Protein AF-A0A1V6GGC4-F1 (afdb_monomer)

Structure (mmCIF, N/CA/C/O backbone):
data_AF-A0A1V6GGC4-F1
#
_entry.id   AF-A0A1V6GGC4-F1
#
loop_
_atom_site.group_PDB
_atom_site.id
_atom_site.type_symbol
_atom_site.label_atom_id
_atom_site.label_alt_id
_atom_site.label_comp_id
_atom_site.label_asym_id
_atom_site.label_entity_id
_atom_site.label_seq_id
_atom_site.pdbx_PDB_ins_code
_atom_site.Cartn_x
_atom_site.Cartn_y
_atom_site.Cartn_z
_atom_site.occupancy
_atom_site.B_iso_or_equiv
_atom_site.auth_seq_id
_atom_site.auth_comp_id
_atom_site.auth_asym_id
_atom_site.auth_atom_id
_atom_site.pdbx_PDB_model_num
ATOM 1 N N . MET A 1 1 ? 46.664 -8.685 -43.872 1.00 40.78 1 MET A N 1
ATOM 2 C CA . MET A 1 1 ? 47.625 -7.650 -43.421 1.00 40.78 1 MET A CA 1
ATOM 3 C C . MET A 1 1 ? 46.817 -6.389 -43.131 1.00 40.78 1 MET A C 1
ATOM 5 O O . MET A 1 1 ? 46.269 -5.834 -44.061 1.00 40.78 1 MET A O 1
ATOM 9 N N . ARG A 1 2 ? 46.373 -6.193 -41.883 1.00 41.31 2 ARG A N 1
ATOM 10 C CA . ARG A 1 2 ? 47.002 -5.399 -40.802 1.00 41.31 2 ARG A CA 1
ATOM 11 C C . ARG A 1 2 ? 46.841 -3.877 -40.989 1.00 41.31 2 ARG A C 1
ATOM 13 O O . ARG A 1 2 ? 47.362 -3.344 -41.959 1.00 41.31 2 ARG A O 1
ATOM 20 N N . ARG A 1 3 ? 46.315 -3.251 -39.916 1.00 47.28 3 ARG A N 1
ATOM 21 C CA . ARG A 1 3 ? 46.220 -1.814 -39.544 1.00 47.28 3 ARG A CA 1
ATOM 22 C C . ARG A 1 3 ? 44.844 -1.206 -39.888 1.00 47.28 3 ARG A C 1
ATOM 24 O O . ARG A 1 3 ? 44.402 -1.354 -41.009 1.00 47.28 3 ARG A O 1
ATOM 31 N N . LEU A 1 4 ? 44.101 -0.555 -38.990 1.00 50.72 4 LEU A N 1
ATOM 32 C CA . LEU A 1 4 ? 44.495 0.151 -37.772 1.00 50.72 4 LEU A CA 1
ATOM 33 C C . LEU A 1 4 ? 43.272 0.300 -36.836 1.00 50.72 4 LEU A C 1
ATOM 35 O O . LEU A 1 4 ? 42.304 0.974 -37.169 1.00 50.72 4 LEU A O 1
ATOM 39 N N . SER A 1 5 ? 43.319 -0.339 -35.669 1.00 52.22 5 SER A N 1
ATOM 40 C CA . SER A 1 5 ? 42.521 0.029 -34.495 1.00 52.22 5 SER A CA 1
ATOM 41 C C . SER A 1 5 ? 43.215 1.209 -33.818 1.00 52.22 5 SER A C 1
ATOM 43 O O . SER A 1 5 ? 44.421 1.098 -33.621 1.00 52.22 5 SER A O 1
ATOM 45 N N . LEU A 1 6 ? 42.497 2.288 -33.480 1.00 49.50 6 LEU A N 1
ATOM 46 C CA . LEU A 1 6 ? 42.770 3.236 -32.377 1.00 49.50 6 LEU A CA 1
ATOM 47 C C . LEU A 1 6 ? 41.959 4.523 -32.593 1.00 49.50 6 LEU A C 1
ATOM 49 O O . LEU A 1 6 ? 42.389 5.407 -33.321 1.00 49.50 6 LEU A O 1
ATOM 53 N N . LEU A 1 7 ? 40.799 4.621 -31.945 1.00 46.31 7 LEU A N 1
ATOM 54 C CA . LEU A 1 7 ? 40.230 5.882 -31.449 1.00 46.31 7 LEU A CA 1
ATOM 55 C C . LEU A 1 7 ? 39.169 5.526 -30.399 1.00 46.31 7 LEU A C 1
ATOM 57 O O . LEU A 1 7 ? 37.963 5.602 -30.600 1.00 46.31 7 LEU A O 1
ATOM 61 N N . VAL A 1 8 ? 39.684 5.026 -29.279 1.00 48.84 8 VAL A N 1
ATOM 62 C CA . VAL A 1 8 ? 39.006 4.962 -27.985 1.00 48.84 8 VAL A CA 1
ATOM 63 C C . VAL A 1 8 ? 39.561 6.123 -27.159 1.00 48.84 8 VAL A C 1
ATOM 65 O O . VAL A 1 8 ? 40.739 6.446 -27.289 1.00 48.84 8 VAL A O 1
ATOM 68 N N . ALA A 1 9 ? 38.719 6.660 -26.276 1.00 50.53 9 ALA A N 1
ATOM 69 C CA . ALA A 1 9 ? 39.053 7.526 -25.143 1.00 50.53 9 ALA A CA 1
ATOM 70 C C . ALA A 1 9 ? 39.029 9.044 -25.379 1.00 50.53 9 ALA A C 1
ATOM 72 O O . ALA A 1 9 ? 40.054 9.705 -25.271 1.00 50.53 9 ALA A O 1
ATOM 73 N N . TRP A 1 10 ? 37.825 9.611 -25.537 1.00 46.50 10 TRP A N 1
ATOM 74 C CA . TRP A 1 10 ? 37.504 10.869 -24.842 1.00 46.50 10 TRP A CA 1
ATOM 75 C C . TRP A 1 10 ? 35.994 11.110 -24.699 1.00 46.50 10 TRP A C 1
ATOM 77 O O . TRP A 1 10 ? 35.413 11.976 -25.335 1.00 46.50 10 TRP A O 1
ATOM 87 N N . PHE A 1 11 ? 35.340 10.322 -23.845 1.00 46.66 11 PHE A N 1
ATOM 88 C CA . PHE A 1 11 ? 34.030 10.673 -23.283 1.00 46.66 11 PHE A CA 1
ATOM 89 C C . PHE A 1 11 ? 33.964 10.174 -21.832 1.00 46.66 11 PHE A C 1
ATOM 91 O O . PHE A 1 11 ? 33.162 9.328 -21.459 1.00 46.66 11 PHE A O 1
ATOM 98 N N . CYS A 1 12 ? 34.887 10.679 -21.010 1.00 46.91 12 CYS A N 1
ATOM 99 C CA . CYS A 1 12 ? 34.842 10.557 -19.555 1.00 46.91 12 CYS A CA 1
ATOM 100 C C . CYS A 1 12 ? 34.527 11.935 -18.967 1.00 46.91 12 CYS A C 1
ATOM 102 O O . CYS A 1 12 ? 35.400 12.589 -18.406 1.00 46.91 12 CYS A O 1
ATOM 104 N N . LEU A 1 13 ? 33.281 12.387 -19.114 1.00 49.56 13 LEU A N 1
ATOM 105 C CA . LEU A 1 13 ? 32.712 13.399 -18.226 1.00 49.56 13 LEU A CA 1
ATOM 106 C C . LEU A 1 13 ? 31.617 12.716 -17.421 1.00 49.56 13 LEU A C 1
ATOM 108 O O . LEU A 1 13 ? 30.499 12.485 -17.869 1.00 49.56 13 LEU A O 1
ATOM 112 N N . VAL A 1 14 ? 32.057 12.301 -16.243 1.00 52.12 14 VAL A N 1
ATOM 113 C CA . VAL A 1 14 ? 31.315 11.628 -15.195 1.00 52.12 14 VAL A CA 1
ATOM 114 C C . VAL A 1 14 ? 30.255 12.598 -14.675 1.00 52.12 14 VAL A C 1
ATOM 116 O O . VAL A 1 14 ? 30.549 13.465 -13.856 1.00 52.12 14 VAL A O 1
ATOM 119 N N . SER A 1 15 ? 29.015 12.469 -15.137 1.00 51.25 15 SER A N 1
ATOM 120 C CA . SER A 1 15 ? 27.861 13.002 -14.417 1.00 51.25 15 SER A CA 1
ATOM 121 C C . SER A 1 15 ? 27.618 12.106 -13.204 1.00 51.25 15 SER A C 1
ATOM 123 O O . SER A 1 15 ? 26.850 11.149 -13.248 1.00 51.25 15 SER A O 1
ATOM 125 N N . MET A 1 16 ? 28.334 12.383 -12.113 1.00 50.41 16 MET A N 1
ATOM 126 C CA . MET A 1 16 ? 27.999 11.810 -10.814 1.00 50.41 16 MET A CA 1
ATOM 127 C C . MET A 1 16 ? 26.596 12.305 -10.433 1.00 50.41 16 MET A C 1
ATOM 129 O O . MET A 1 16 ? 26.416 13.520 -10.312 1.00 50.41 16 MET A O 1
ATOM 133 N N . PRO A 1 17 ? 25.595 11.429 -10.225 1.00 50.44 17 PRO A N 1
ATOM 134 C CA . PRO A 1 17 ? 24.427 11.842 -9.473 1.00 50.44 17 PRO A CA 1
ATOM 135 C C . PRO A 1 17 ? 24.929 12.142 -8.064 1.00 50.44 17 PRO A C 1
ATOM 137 O O . PRO A 1 17 ? 25.448 11.259 -7.386 1.00 50.44 17 PRO A O 1
ATOM 140 N N . VAL A 1 18 ? 24.844 13.402 -7.646 1.00 53.78 18 VAL A N 1
ATOM 141 C CA . VAL A 1 18 ? 24.984 13.766 -6.239 1.00 53.78 18 VAL A CA 1
ATOM 142 C C . VAL A 1 18 ? 23.859 13.039 -5.519 1.00 53.78 18 VAL A C 1
ATOM 144 O O . VAL A 1 18 ? 22.679 13.286 -5.766 1.00 53.78 18 VAL A O 1
ATOM 147 N N . TRP A 1 19 ? 24.246 12.066 -4.701 1.00 45.09 19 TRP A N 1
ATOM 148 C CA . TRP A 1 19 ? 23.356 11.348 -3.812 1.00 45.09 19 TRP A CA 1
ATOM 149 C C . TRP A 1 19 ? 22.731 12.393 -2.899 1.00 45.09 19 TRP A C 1
ATOM 151 O O . TRP A 1 19 ? 23.421 13.026 -2.103 1.00 45.09 19 TRP A O 1
ATOM 161 N N . ALA A 1 20 ? 21.438 12.627 -3.080 1.00 48.03 20 ALA A N 1
ATOM 162 C CA . ALA A 1 20 ? 20.672 13.449 -2.175 1.00 48.03 20 ALA A CA 1
ATOM 163 C C . ALA A 1 20 ? 20.614 12.722 -0.828 1.00 48.03 20 ALA A C 1
ATOM 165 O O . ALA A 1 20 ? 19.963 11.686 -0.671 1.00 48.03 20 ALA A O 1
ATOM 166 N N . ASP A 1 21 ? 21.370 13.265 0.116 1.00 46.19 21 ASP A N 1
ATOM 167 C CA . ASP A 1 21 ? 21.325 12.943 1.529 1.00 46.19 21 ASP A CA 1
ATOM 168 C C . ASP A 1 21 ? 19.968 13.413 2.075 1.00 46.19 21 ASP A C 1
ATOM 170 O O . ASP A 1 21 ? 19.787 14.557 2.484 1.00 46.19 21 ASP A O 1
ATOM 174 N N . TYR A 1 22 ? 18.951 12.555 1.977 1.00 52.16 22 TYR A N 1
ATOM 175 C CA . TYR A 1 22 ? 17.634 12.794 2.570 1.00 52.16 22 TYR A CA 1
ATOM 176 C C . TYR A 1 22 ? 17.628 12.312 4.022 1.00 52.16 22 TYR A C 1
ATOM 178 O O . TYR A 1 22 ? 16.908 11.387 4.403 1.00 52.16 22 TYR A O 1
ATOM 186 N N . GLY A 1 23 ? 18.452 12.960 4.837 1.00 55.03 23 GLY A N 1
ATOM 187 C CA . GLY A 1 23 ? 18.428 12.892 6.288 1.00 55.03 23 GLY A CA 1
ATOM 188 C C . GLY A 1 23 ? 18.415 14.310 6.848 1.00 55.03 23 GLY A C 1
ATOM 189 O O . GLY A 1 23 ? 19.123 15.163 6.336 1.00 55.03 23 GLY A O 1
ATOM 190 N N . LEU A 1 24 ? 17.641 14.530 7.919 1.00 42.22 24 LEU A N 1
ATOM 191 C CA . LEU A 1 24 ? 17.486 15.783 8.693 1.00 42.22 24 LEU A CA 1
ATOM 192 C C . LEU A 1 24 ? 16.255 16.644 8.346 1.00 42.22 24 LEU A C 1
ATOM 194 O O . LEU A 1 24 ? 16.306 17.750 7.829 1.00 42.22 24 LEU A O 1
ATOM 198 N N . S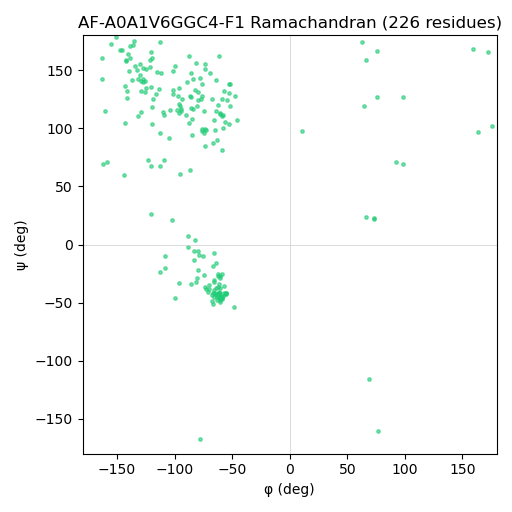ER A 1 25 ? 15.097 16.095 8.714 1.00 45.75 25 SER A N 1
ATOM 199 C CA . SER A 1 25 ? 14.207 16.667 9.737 1.00 45.75 25 SER A CA 1
ATOM 200 C C . SER A 1 25 ? 14.524 18.097 10.222 1.00 45.75 25 SER A C 1
ATOM 202 O O . SER A 1 25 ? 15.263 18.263 11.189 1.00 45.75 25 SER A O 1
ATOM 204 N N . ASN A 1 26 ? 13.835 19.100 9.674 1.00 43.19 26 ASN A N 1
ATOM 205 C CA . ASN A 1 26 ? 13.557 20.339 10.404 1.00 43.19 26 ASN A CA 1
ATOM 206 C C . ASN A 1 26 ? 12.263 20.140 11.204 1.00 43.19 26 ASN A C 1
ATOM 208 O O . ASN A 1 26 ? 11.169 20.095 10.638 1.00 43.19 26 ASN A O 1
ATOM 212 N N . VAL A 1 27 ? 12.399 19.957 12.517 1.00 46.53 27 VAL A N 1
ATOM 213 C CA . VAL A 1 27 ? 11.311 20.165 13.478 1.00 46.53 27 VAL A CA 1
ATOM 214 C C . VAL A 1 27 ? 11.423 21.621 13.904 1.00 46.53 27 VAL A C 1
ATOM 216 O O . VAL A 1 27 ? 12.403 22.002 14.535 1.00 46.53 27 VAL A O 1
ATOM 219 N N . VAL A 1 28 ? 10.450 22.438 13.516 1.00 50.19 28 VAL A N 1
ATOM 220 C CA . VAL A 1 28 ? 10.202 23.717 14.179 1.00 50.19 28 VAL A CA 1
ATOM 221 C C . VAL A 1 28 ? 9.309 23.389 15.370 1.00 50.19 28 VAL A C 1
ATOM 223 O O . VAL A 1 28 ? 8.162 22.982 15.190 1.00 50.19 28 VAL A O 1
ATOM 226 N N . GLU A 1 29 ? 9.867 23.468 16.575 1.00 50.12 29 GLU A N 1
ATOM 227 C CA . GLU A 1 29 ? 9.100 23.426 17.819 1.00 50.12 29 GLU A CA 1
ATOM 228 C C . GLU A 1 29 ? 8.425 24.787 18.000 1.00 50.12 29 GLU A C 1
ATOM 230 O O . GLU A 1 29 ? 9.041 25.749 18.452 1.00 50.12 29 GLU A O 1
ATOM 235 N N . GLU A 1 30 ? 7.156 24.888 17.612 1.00 54.59 30 GLU A N 1
ATOM 236 C CA . GLU A 1 30 ? 6.324 26.016 18.018 1.00 54.59 30 GLU A CA 1
ATOM 237 C C . GLU A 1 30 ? 5.735 25.696 19.397 1.00 54.59 30 GLU A C 1
ATOM 239 O O . GLU A 1 30 ? 4.746 24.976 19.553 1.00 54.59 30 GLU A O 1
ATOM 244 N N . GLN A 1 31 ? 6.427 26.177 20.426 1.00 45.31 31 GLN A N 1
AT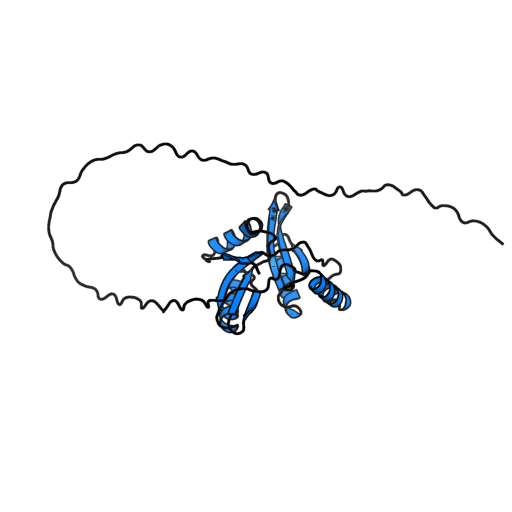OM 245 C CA . GLN A 1 31 ? 6.016 26.090 21.817 1.00 45.31 31 GLN A CA 1
ATOM 246 C C . GLN A 1 31 ? 4.867 27.083 22.053 1.00 45.31 31 GLN A C 1
ATOM 248 O O . GLN A 1 31 ? 5.088 28.282 22.210 1.00 45.31 31 GLN A O 1
ATOM 253 N N . ILE A 1 32 ? 3.624 26.594 22.059 1.00 48.47 32 ILE A N 1
ATOM 254 C CA . ILE A 1 32 ? 2.458 27.408 22.426 1.00 48.47 32 ILE A CA 1
ATOM 255 C C . ILE A 1 32 ? 2.437 27.553 23.950 1.00 48.47 32 ILE A C 1
ATOM 257 O O . ILE A 1 32 ? 1.991 26.662 24.675 1.00 48.47 32 ILE A O 1
ATOM 261 N N . ASP A 1 33 ? 2.923 28.694 24.428 1.00 43.69 33 ASP A N 1
ATOM 262 C CA . ASP A 1 33 ? 2.778 29.137 25.811 1.00 43.69 33 ASP A CA 1
ATOM 263 C C . ASP A 1 33 ? 1.323 29.572 26.048 1.00 43.69 33 ASP A C 1
ATOM 265 O O . ASP A 1 33 ? 0.890 30.658 25.660 1.00 43.69 33 ASP A O 1
ATOM 269 N N . ARG A 1 34 ? 0.517 28.675 26.627 1.00 52.25 34 ARG A N 1
ATOM 270 C CA . ARG A 1 34 ? -0.889 28.936 26.965 1.00 52.25 34 ARG A CA 1
ATOM 271 C C . ARG A 1 34 ? -1.008 29.382 28.418 1.00 52.25 34 ARG A C 1
ATOM 273 O O . ARG A 1 34 ? -1.677 28.747 29.229 1.00 52.25 34 ARG A O 1
ATOM 280 N N . SER A 1 35 ? -0.361 30.496 28.723 1.00 49.44 35 SER A N 1
ATOM 281 C CA . SER A 1 35 ? -0.442 31.173 30.012 1.00 49.44 35 SER A CA 1
ATOM 282 C C . SER A 1 35 ? -1.304 32.426 29.875 1.00 49.44 35 SER A C 1
ATOM 284 O O . SER A 1 35 ? -0.777 33.472 29.522 1.00 49.44 35 SER A O 1
ATOM 286 N N . GLN A 1 36 ? -2.619 32.317 30.122 1.00 49.31 36 GLN A N 1
ATOM 287 C CA . GLN A 1 36 ? -3.483 33.378 30.682 1.00 49.31 36 GLN A CA 1
ATOM 288 C C . GLN A 1 36 ? -4.955 32.926 30.726 1.00 49.31 36 GLN A C 1
ATOM 290 O O . GLN A 1 36 ? -5.672 32.938 29.729 1.00 49.31 36 GLN A O 1
ATOM 295 N N . LEU A 1 37 ? -5.403 32.544 31.923 1.00 53.06 37 LEU A N 1
ATOM 296 C CA . LEU A 1 37 ? -6.807 32.554 32.335 1.00 53.06 37 LEU A CA 1
ATOM 297 C C . LEU A 1 37 ? -7.019 33.802 33.202 1.00 53.06 37 LEU A C 1
ATOM 299 O O . LEU A 1 37 ? -6.281 33.967 34.176 1.00 53.06 37 LEU A O 1
ATOM 303 N N . PRO A 1 38 ? -8.038 34.628 32.937 1.00 49.84 38 PRO A N 1
ATOM 304 C CA . PRO A 1 38 ? -8.674 35.432 33.967 1.00 49.84 38 PRO A CA 1
ATOM 305 C C . PRO A 1 38 ? -9.932 34.708 34.449 1.00 49.84 38 PRO A C 1
ATOM 307 O O . PRO A 1 38 ? -10.767 34.281 33.652 1.00 49.84 38 PRO A O 1
ATOM 310 N N . GLY A 1 39 ? -10.028 34.538 35.765 1.00 48.34 39 GLY A N 1
ATOM 311 C CA . GLY A 1 39 ? -11.218 34.014 36.416 1.00 48.34 39 GLY A CA 1
ATOM 312 C C . GLY A 1 39 ? -12.347 35.036 36.450 1.00 48.34 39 GLY A C 1
ATOM 313 O O . GLY A 1 39 ? -12.103 36.234 36.553 1.00 48.34 39 GLY A O 1
ATOM 314 N N . GLU A 1 40 ? -13.575 34.532 36.457 1.00 46.72 40 GLU A N 1
ATOM 315 C CA . GLU A 1 40 ? -14.730 35.284 36.928 1.00 46.72 40 GLU A CA 1
ATOM 316 C C . GLU A 1 40 ? -15.665 34.313 37.653 1.00 46.72 40 GLU A C 1
ATOM 318 O O . GLU A 1 40 ? -16.286 33.427 37.066 1.00 46.72 40 GLU A O 1
ATOM 323 N N . SER A 1 41 ? -15.650 34.410 38.979 1.00 54.84 41 SER A N 1
ATOM 324 C CA . SER A 1 41 ? -16.662 33.855 39.866 1.00 54.84 41 SER A CA 1
ATOM 325 C C . SER A 1 41 ? -17.854 34.809 39.921 1.00 54.84 41 SER A C 1
ATOM 327 O O . SER A 1 41 ? -17.675 35.995 39.667 1.00 54.84 41 SER A O 1
ATOM 329 N N . LEU A 1 42 ? -19.037 34.281 40.268 1.00 50.94 42 LEU A N 1
ATOM 330 C CA . LEU A 1 42 ? -20.159 34.856 41.049 1.00 50.94 42 LEU A CA 1
ATOM 331 C C . LEU A 1 42 ? -21.464 34.058 40.709 1.00 50.94 42 LEU A C 1
ATOM 333 O O . LEU A 1 42 ? -21.412 33.170 39.861 1.00 50.94 42 LEU A O 1
ATOM 337 N N . PRO A 1 43 ? -22.591 34.194 41.442 1.00 54.16 43 PRO A N 1
ATOM 338 C CA . PRO A 1 43 ? -22.980 33.279 42.520 1.00 54.16 43 PRO A CA 1
ATOM 339 C C . PRO A 1 43 ? -24.349 32.590 42.284 1.00 54.16 43 PRO A C 1
ATOM 341 O O . PRO A 1 43 ? -25.156 33.012 41.461 1.00 54.16 43 PRO A O 1
ATOM 344 N N . VAL A 1 44 ? -24.638 31.542 43.062 1.00 53.66 44 VAL A N 1
ATOM 345 C CA . VAL A 1 44 ? -25.951 30.861 43.129 1.00 53.66 44 VAL A CA 1
ATOM 346 C C . VAL A 1 44 ? -26.890 31.602 44.096 1.00 53.66 44 VAL A C 1
ATOM 348 O O . VAL A 1 44 ? -26.426 32.050 45.148 1.00 53.66 44 VAL A O 1
ATOM 351 N N . PRO A 1 45 ? -28.197 31.705 43.789 1.00 62.94 45 PRO A N 1
ATOM 352 C CA . PRO A 1 45 ? -29.222 31.357 44.790 1.00 62.94 45 PRO A CA 1
ATOM 353 C C . PRO A 1 45 ? -30.397 30.501 44.238 1.00 62.94 45 PRO A C 1
ATOM 355 O O . PRO A 1 45 ? -30.455 30.261 43.032 1.00 62.94 45 PRO A O 1
ATOM 358 N N . PRO A 1 46 ? -31.289 29.991 45.121 1.00 58.59 46 PRO A N 1
ATOM 359 C CA . PRO A 1 46 ? -31.950 28.689 44.973 1.00 58.59 46 PRO A CA 1
ATOM 360 C C . PRO A 1 46 ? -33.474 28.716 44.713 1.00 58.59 46 PRO A C 1
ATOM 362 O O . PRO A 1 46 ? -34.116 29.752 44.842 1.00 58.59 46 PRO A O 1
ATOM 365 N N . ASP A 1 47 ? -33.987 27.499 44.468 1.00 51.22 47 ASP A N 1
ATOM 366 C CA . ASP A 1 47 ? -35.361 26.967 44.596 1.00 51.22 47 ASP A CA 1
ATOM 367 C C . ASP A 1 47 ? -36.497 27.518 43.718 1.00 51.22 47 ASP A C 1
ATOM 369 O O . ASP A 1 47 ? -36.937 28.646 43.886 1.00 51.22 47 ASP A O 1
ATOM 373 N N . GLU A 1 48 ? -37.098 26.631 42.906 1.00 47.81 48 GLU A N 1
ATOM 374 C CA . GLU A 1 48 ? -38.553 26.399 42.941 1.00 47.81 48 GLU A CA 1
ATOM 375 C C . GLU A 1 48 ? -38.962 25.084 42.245 1.00 47.81 48 GLU A C 1
ATOM 377 O O . GLU A 1 48 ? -38.380 24.644 41.252 1.00 47.81 48 GLU A O 1
ATOM 382 N N . MET A 1 49 ? -39.958 24.424 42.837 1.00 45.22 49 MET A N 1
ATOM 383 C CA . MET A 1 49 ? -40.399 23.052 42.584 1.00 45.22 49 MET A CA 1
ATOM 384 C C . MET A 1 49 ? -41.476 22.937 41.485 1.00 45.22 49 MET A C 1
ATOM 386 O O . MET A 1 49 ? -42.494 23.613 41.565 1.00 45.22 49 MET A O 1
ATOM 390 N N . THR A 1 50 ? -41.351 21.893 40.640 1.00 47.03 50 THR A N 1
ATOM 391 C CA . THR A 1 50 ? -42.424 21.054 40.010 1.00 47.03 50 THR A CA 1
ATOM 392 C C . THR A 1 50 ? -43.396 21.703 38.987 1.00 47.03 50 THR A C 1
ATOM 394 O O . THR A 1 50 ? -43.551 22.915 39.018 1.00 47.03 50 THR A O 1
ATOM 397 N N . PRO A 1 51 ? -44.096 20.956 38.080 1.00 56.47 51 PRO A N 1
ATOM 398 C CA . PRO A 1 51 ? -44.372 19.511 38.056 1.00 56.47 51 PRO A CA 1
ATOM 399 C C . PRO A 1 51 ? -44.192 18.767 36.703 1.00 56.47 51 PRO A C 1
ATOM 401 O O . PRO A 1 51 ? -43.917 19.318 35.643 1.00 56.47 51 PRO A O 1
ATOM 404 N N . VAL A 1 52 ? -44.374 17.451 36.830 1.00 59.28 52 VAL A N 1
ATOM 405 C CA . VAL A 1 52 ? -44.277 16.314 35.901 1.00 59.28 52 VAL A CA 1
ATOM 406 C C . VAL A 1 52 ? -45.088 16.451 34.598 1.00 59.28 52 VAL A C 1
ATOM 408 O O . VAL A 1 52 ? -46.266 16.795 34.624 1.00 59.28 52 VAL A O 1
ATOM 411 N N . ALA A 1 53 ? -44.477 16.046 33.475 1.00 54.78 53 ALA A N 1
ATOM 412 C CA . ALA A 1 53 ? -45.116 15.763 32.182 1.00 54.78 53 ALA A CA 1
ATOM 413 C C . ALA A 1 53 ? -44.433 14.533 31.517 1.00 54.78 53 ALA A C 1
ATOM 415 O O . ALA A 1 53 ? -43.332 14.164 31.922 1.00 54.78 53 ALA A O 1
ATOM 416 N N . PRO A 1 54 ? -45.096 13.828 30.582 1.00 52.34 54 PRO A N 1
ATOM 417 C CA . PRO A 1 54 ? -45.240 12.375 30.643 1.00 52.34 54 PRO A CA 1
ATOM 418 C C . PRO A 1 54 ? -44.085 11.573 30.037 1.00 52.34 54 PRO A C 1
ATOM 420 O O . PRO A 1 54 ? -43.477 11.949 29.037 1.00 52.34 54 PRO A O 1
ATOM 423 N N . VAL A 1 55 ? -43.865 10.403 30.641 1.00 52.56 55 VAL A N 1
ATOM 424 C CA . VAL A 1 55 ? -42.964 9.336 30.198 1.00 52.56 55 VAL A CA 1
ATOM 425 C C . VAL A 1 55 ? -43.369 8.893 28.791 1.00 52.56 55 VAL A C 1
ATOM 427 O O . VAL A 1 55 ? -44.332 8.154 28.605 1.00 52.56 55 VAL A O 1
ATOM 430 N N . HIS A 1 56 ? -42.642 9.373 27.784 1.00 54.53 56 HIS A N 1
ATOM 431 C CA . HIS A 1 56 ? -42.547 8.680 26.508 1.00 54.53 56 HIS A CA 1
ATOM 432 C C . HIS A 1 56 ? -41.632 7.477 26.723 1.00 54.53 56 HIS A C 1
ATOM 434 O O . HIS A 1 56 ? -40.444 7.648 27.000 1.00 54.53 56 HIS A O 1
ATOM 440 N N . ASP A 1 57 ? -42.198 6.279 26.580 1.00 51.72 57 ASP A N 1
ATOM 441 C CA . ASP A 1 57 ? -41.470 5.036 26.336 1.00 51.72 57 ASP A CA 1
ATOM 442 C C . ASP A 1 57 ? -40.658 5.193 25.041 1.00 51.72 57 ASP A C 1
ATOM 444 O O . ASP A 1 57 ? -41.054 4.786 23.948 1.00 51.72 57 ASP A O 1
ATOM 448 N N . GLN A 1 58 ? -39.500 5.841 25.148 1.00 51.22 58 GLN A N 1
ATOM 449 C CA . GLN A 1 58 ? -38.443 5.686 24.170 1.00 51.22 58 GLN A CA 1
ATOM 450 C C . GLN A 1 58 ? -37.834 4.318 24.431 1.00 51.22 58 GLN A C 1
ATOM 452 O O . GLN A 1 58 ? -36.983 4.151 25.307 1.00 51.22 58 GLN A O 1
ATOM 457 N N . ALA A 1 59 ? -38.311 3.335 23.669 1.00 51.47 59 ALA A N 1
ATOM 458 C CA . ALA A 1 59 ? -37.623 2.074 23.479 1.00 51.47 59 ALA A CA 1
ATOM 459 C C . ALA A 1 59 ? -36.148 2.387 23.205 1.00 51.47 59 ALA A C 1
ATOM 461 O O . ALA A 1 59 ? -35.793 2.932 22.156 1.00 51.47 59 ALA A O 1
ATOM 462 N N . GLN A 1 60 ? -35.303 2.105 24.197 1.00 52.25 60 GLN A N 1
ATOM 463 C CA . GLN A 1 60 ? -33.865 2.242 24.066 1.00 52.25 60 GLN A CA 1
ATOM 464 C C . GLN A 1 60 ? -33.447 1.450 22.822 1.00 52.25 60 GLN A C 1
ATOM 466 O O . GLN A 1 60 ? -33.847 0.288 22.686 1.00 52.25 60 GLN A O 1
ATOM 471 N N . PRO A 1 61 ? -32.660 2.035 21.903 1.00 52.38 61 PRO A N 1
ATOM 472 C CA . PRO A 1 61 ? -32.090 1.258 20.826 1.00 52.38 61 PRO A CA 1
ATOM 473 C C . PRO A 1 61 ? -31.215 0.201 21.488 1.00 52.38 61 PRO A C 1
ATOM 475 O O . PRO A 1 61 ? -30.226 0.529 22.145 1.00 52.38 61 PRO A O 1
ATOM 478 N N . VAL A 1 62 ? -31.620 -1.063 21.357 1.00 49.94 62 VAL A N 1
ATOM 479 C CA . VAL A 1 62 ? -30.842 -2.221 21.787 1.00 49.94 62 VAL A CA 1
ATOM 480 C C . VAL A 1 62 ? -29.465 -2.072 21.152 1.00 49.94 62 VAL A C 1
ATOM 482 O O . VAL A 1 62 ? -29.304 -2.250 19.943 1.00 49.94 62 VAL A O 1
ATOM 485 N N . LYS A 1 63 ? -28.479 -1.668 21.963 1.00 50.97 63 LYS A N 1
ATOM 486 C CA . LYS A 1 63 ? -27.072 -1.612 21.576 1.00 50.97 63 LYS A CA 1
ATOM 487 C C . LYS A 1 63 ? -26.714 -3.016 21.104 1.00 50.97 63 LYS A C 1
ATOM 489 O O . LYS A 1 63 ? -26.624 -3.942 21.909 1.00 50.97 63 LYS A O 1
ATOM 494 N N . LYS A 1 64 ? -26.581 -3.173 19.785 1.00 56.09 64 LYS A N 1
ATOM 495 C CA . LYS A 1 64 ? -26.042 -4.379 19.157 1.00 56.09 64 LYS A CA 1
ATOM 496 C C . LYS A 1 64 ? -24.753 -4.725 19.912 1.00 56.09 64 LYS A C 1
ATOM 498 O O . LYS A 1 64 ? -23.943 -3.812 20.084 1.00 56.09 64 LYS A O 1
ATOM 503 N N . PRO A 1 65 ? -24.580 -5.962 20.411 1.00 48.19 65 PRO A N 1
ATOM 504 C CA . PRO A 1 65 ? -23.387 -6.325 21.158 1.00 48.19 65 PRO A CA 1
ATOM 505 C C . PRO A 1 65 ? -22.155 -5.933 20.343 1.00 48.19 65 PRO A C 1
ATOM 507 O O . PRO A 1 65 ? -22.001 -6.391 19.210 1.00 48.19 65 PRO A O 1
ATOM 510 N N . GLU A 1 66 ? -21.323 -5.045 20.890 1.00 58.03 66 GLU A N 1
ATOM 511 C CA . GLU A 1 66 ? -19.964 -4.828 20.401 1.00 58.03 66 GLU A CA 1
ATOM 512 C C . GLU A 1 66 ? -19.226 -6.147 20.612 1.00 58.03 66 GLU A C 1
ATOM 514 O O . GLU A 1 66 ? -18.706 -6.448 21.686 1.00 58.03 66 GLU A O 1
ATOM 519 N N . GLU A 1 67 ? -19.298 -6.997 19.592 1.00 61.94 67 GLU A N 1
ATOM 520 C CA . GLU A 1 67 ? -18.593 -8.259 19.518 1.00 61.94 67 GLU A CA 1
ATOM 521 C C . GLU A 1 67 ? -17.103 -7.952 19.652 1.00 61.94 67 GLU A C 1
ATOM 523 O O . GLU A 1 67 ? -16.502 -7.290 18.804 1.00 61.94 67 GLU A O 1
ATOM 528 N N . SER A 1 68 ? -16.528 -8.366 20.781 1.00 63.25 68 SER A N 1
ATOM 529 C CA . SER A 1 68 ? -15.141 -8.087 21.119 1.00 63.25 68 SER A CA 1
ATOM 530 C C . SER A 1 68 ? -14.228 -8.563 19.990 1.00 63.25 68 SER A C 1
ATOM 532 O O . SER A 1 68 ? -14.276 -9.726 19.559 1.00 63.25 68 SER A O 1
ATOM 534 N N . ALA A 1 69 ? -13.416 -7.630 19.484 1.00 65.81 69 ALA A N 1
ATOM 535 C CA . ALA A 1 69 ? -12.450 -7.901 18.431 1.00 65.81 69 ALA A CA 1
ATOM 536 C C . ALA A 1 69 ? -11.583 -9.113 18.824 1.00 65.81 69 ALA A C 1
ATOM 538 O O . ALA A 1 69 ? -11.201 -9.233 19.995 1.00 65.81 69 ALA A O 1
ATOM 539 N N . PRO A 1 70 ? -11.282 -10.029 17.886 1.00 70.94 70 PRO A N 1
ATOM 540 C CA . PRO A 1 70 ? -10.499 -11.217 18.196 1.00 70.94 70 PRO A CA 1
ATOM 541 C C . PRO A 1 70 ? -9.129 -10.810 18.753 1.00 70.94 70 PRO A C 1
ATOM 543 O O . PRO A 1 70 ? -8.392 -10.035 18.140 1.00 70.94 70 PRO A O 1
ATOM 546 N N . GLN A 1 71 ? -8.792 -11.320 19.937 1.00 71.12 71 GLN A N 1
ATOM 547 C CA . GLN A 1 71 ? -7.485 -11.098 20.545 1.00 71.12 71 GLN A CA 1
ATOM 548 C C . GLN A 1 71 ? -6.475 -12.057 19.911 1.00 71.12 71 GLN A C 1
ATOM 550 O O . GLN A 1 71 ? -6.623 -13.272 20.009 1.00 71.12 71 GLN A O 1
ATOM 555 N N . TYR A 1 72 ? -5.439 -11.518 19.269 1.00 80.25 72 TYR A N 1
ATOM 556 C CA . TYR A 1 72 ? -4.336 -12.300 18.717 1.00 80.25 72 TYR A CA 1
ATOM 557 C C . TYR A 1 72 ? -3.004 -11.592 18.969 1.00 80.25 72 TYR A C 1
ATOM 559 O O . TYR A 1 72 ? -2.933 -10.362 19.037 1.00 80.25 72 TYR A O 1
ATOM 567 N N . LYS A 1 73 ? -1.933 -12.376 19.118 1.00 81.94 73 LYS A N 1
ATOM 568 C CA . LYS A 1 73 ? -0.570 -11.862 19.261 1.00 81.94 73 LYS A CA 1
ATOM 569 C C . LYS A 1 73 ? 0.171 -12.061 17.946 1.00 81.94 73 LYS A C 1
ATOM 571 O O . LYS A 1 73 ? 0.404 -13.192 17.539 1.00 81.94 73 LYS A O 1
ATOM 576 N N . LYS A 1 74 ? 0.562 -10.961 17.306 1.00 82.00 74 LYS A N 1
ATOM 577 C CA . LYS A 1 74 ? 1.327 -10.984 16.057 1.00 82.00 74 LYS A CA 1
ATOM 578 C C . LYS A 1 74 ? 2.744 -11.528 16.281 1.00 82.00 74 LYS A C 1
ATOM 580 O O . LYS A 1 74 ? 3.471 -11.007 17.129 1.00 82.00 74 LYS A O 1
ATOM 585 N N . THR A 1 75 ? 3.127 -12.559 15.528 1.00 84.50 75 THR A N 1
ATOM 586 C CA . THR A 1 75 ? 4.438 -13.232 15.628 1.00 84.50 75 THR A CA 1
ATOM 587 C C . THR A 1 75 ? 5.328 -13.034 14.405 1.00 84.50 75 THR A C 1
ATOM 589 O O . THR A 1 75 ? 6.545 -13.138 14.519 1.00 84.50 75 THR A O 1
ATOM 592 N N . GLU A 1 76 ? 4.743 -12.736 13.250 1.00 90.94 76 GLU A N 1
ATOM 593 C CA . GLU A 1 76 ? 5.447 -12.553 11.982 1.00 90.94 76 GLU A CA 1
ATOM 594 C C . GLU A 1 76 ? 5.301 -11.106 11.512 1.00 90.94 76 GLU A C 1
ATOM 596 O O . GLU A 1 76 ? 4.299 -10.470 11.809 1.00 90.94 76 GLU A O 1
ATOM 601 N N . PHE A 1 77 ? 6.287 -10.554 10.808 1.00 94.00 77 PHE A N 1
ATOM 602 C CA . PHE A 1 77 ? 6.225 -9.187 10.287 1.00 94.00 77 PHE A CA 1
ATOM 603 C C . PHE A 1 77 ? 6.591 -9.176 8.815 1.00 94.00 77 PHE A C 1
ATOM 605 O O . PHE A 1 77 ? 7.479 -9.912 8.388 1.00 94.00 77 PHE A O 1
ATOM 612 N N . TYR A 1 78 ? 5.964 -8.282 8.060 1.00 96.38 78 TYR A N 1
ATOM 613 C CA . TYR A 1 78 ? 6.076 -8.254 6.607 1.00 96.38 78 TYR A CA 1
ATOM 614 C C . TYR A 1 78 ? 6.643 -6.912 6.135 1.00 96.38 78 TYR A C 1
ATOM 616 O O . TYR A 1 78 ? 5.923 -6.131 5.529 1.00 96.38 78 TYR A O 1
ATOM 624 N N . PRO A 1 79 ? 7.912 -6.571 6.420 1.00 97.56 79 PRO A N 1
ATOM 625 C CA . PRO A 1 79 ? 8.447 -5.236 6.161 1.00 97.56 79 PRO A CA 1
ATOM 626 C C . PRO A 1 79 ? 8.747 -4.935 4.689 1.00 97.56 79 PRO A C 1
ATOM 628 O O . PRO A 1 79 ? 8.995 -3.773 4.370 1.00 97.56 79 PRO A O 1
ATOM 631 N N . TYR A 1 80 ? 8.710 -5.911 3.780 1.00 98.50 80 TYR A N 1
ATOM 632 C CA . TYR A 1 80 ? 9.081 -5.706 2.376 1.00 98.50 80 TYR A CA 1
ATOM 633 C C . TYR A 1 80 ? 7.882 -5.814 1.429 1.00 98.50 80 TYR A C 1
ATOM 635 O O . TYR A 1 80 ? 6.924 -6.547 1.679 1.00 98.50 80 TYR A O 1
ATOM 643 N N . THR A 1 81 ? 7.940 -5.035 0.353 1.00 98.50 81 THR A N 1
ATOM 644 C CA . THR A 1 81 ? 6.984 -4.987 -0.764 1.00 98.50 81 THR A CA 1
ATOM 645 C C . THR A 1 81 ? 7.766 -4.863 -2.061 1.00 98.50 81 THR A C 1
ATOM 647 O O . THR A 1 81 ? 8.926 -4.441 -2.059 1.00 98.50 81 THR A O 1
ATOM 650 N N . ILE A 1 82 ? 7.122 -5.209 -3.169 1.00 98.69 82 ILE A N 1
ATOM 651 C CA . ILE A 1 82 ? 7.613 -4.879 -4.504 1.00 98.69 82 ILE A CA 1
ATOM 652 C C . ILE A 1 82 ? 6.922 -3.588 -4.926 1.00 98.69 82 ILE A C 1
ATOM 654 O O . ILE A 1 82 ? 5.697 -3.538 -5.014 1.00 98.69 82 ILE A O 1
ATOM 658 N N . HIS A 1 83 ? 7.702 -2.546 -5.171 1.00 98.62 83 HIS A N 1
ATOM 659 C CA . HIS A 1 83 ? 7.215 -1.316 -5.763 1.00 98.62 83 HIS A CA 1
ATOM 660 C C . HIS A 1 83 ? 7.017 -1.520 -7.264 1.00 98.62 83 HIS A C 1
ATOM 662 O O . HIS A 1 83 ? 7.963 -1.913 -7.943 1.00 98.62 83 HIS A O 1
ATOM 668 N N . ILE A 1 84 ? 5.814 -1.245 -7.774 1.00 98.31 84 ILE A N 1
ATOM 669 C CA . ILE A 1 84 ? 5.496 -1.395 -9.202 1.00 98.31 84 ILE A CA 1
ATOM 670 C C . ILE A 1 84 ? 5.556 -0.042 -9.915 1.00 98.31 84 ILE A C 1
ATOM 672 O O . ILE A 1 84 ? 6.101 0.063 -11.003 1.00 98.31 84 ILE A O 1
ATOM 676 N N . SER A 1 85 ? 4.955 1.002 -9.337 1.00 98.19 85 SER A N 1
ATOM 677 C CA . SER A 1 85 ? 4.874 2.322 -9.986 1.00 98.19 85 SER A CA 1
ATOM 678 C C . SER A 1 85 ? 4.517 3.427 -8.995 1.00 98.19 85 SER A C 1
ATOM 680 O O . SER A 1 85 ? 3.925 3.154 -7.948 1.00 98.19 85 SER A O 1
ATOM 682 N N . SER A 1 86 ? 4.797 4.680 -9.350 1.00 98.06 86 SER A N 1
ATOM 683 C CA . SER A 1 86 ? 4.427 5.863 -8.567 1.00 98.06 86 SER A CA 1
ATOM 684 C C . SER A 1 86 ? 3.686 6.880 -9.430 1.00 98.06 86 SER A C 1
ATOM 686 O O . SER A 1 86 ? 4.058 7.109 -10.575 1.00 98.06 86 SER A O 1
ATOM 688 N N . TRP A 1 87 ? 2.655 7.511 -8.868 1.00 98.44 87 TRP A N 1
ATOM 689 C CA . TRP A 1 87 ? 1.809 8.476 -9.577 1.00 98.44 87 TRP A CA 1
ATOM 690 C C . TRP A 1 87 ? 1.516 9.687 -8.694 1.00 98.44 87 TRP A C 1
ATOM 692 O O . TRP A 1 87 ? 1.237 9.519 -7.512 1.00 98.44 87 TRP A O 1
ATOM 702 N N . GLN A 1 88 ? 1.485 10.896 -9.253 1.00 97.81 88 GLN A N 1
ATOM 703 C CA . GLN A 1 88 ? 0.951 12.074 -8.544 1.00 97.81 88 GLN A CA 1
ATOM 704 C C . GLN A 1 88 ? -0.586 12.124 -8.590 1.00 97.81 88 GLN A C 1
ATOM 706 O O . GLN A 1 88 ? -1.247 12.617 -7.679 1.00 97.81 88 GLN A O 1
ATOM 711 N N . SER A 1 89 ? -1.182 11.561 -9.641 1.00 98.06 89 SER A N 1
ATOM 712 C CA . SER A 1 89 ? -2.632 11.466 -9.808 1.00 98.06 89 SER A CA 1
ATOM 713 C C . SER A 1 89 ? -3.188 10.244 -9.073 1.00 98.06 89 SER A C 1
ATOM 715 O O . SER A 1 89 ? -2.918 9.100 -9.448 1.00 98.06 89 SER A O 1
ATOM 717 N N . LYS A 1 90 ? -4.039 10.475 -8.060 1.00 96.81 90 LYS A N 1
ATOM 718 C CA . LYS A 1 90 ? -4.751 9.403 -7.333 1.00 96.81 90 LYS A CA 1
ATOM 719 C C . LYS A 1 90 ? -5.549 8.511 -8.287 1.00 96.81 90 LYS A C 1
ATOM 721 O O . LYS A 1 90 ? -5.563 7.292 -8.138 1.00 96.81 90 LYS A O 1
ATOM 726 N N . LYS A 1 91 ? -6.210 9.119 -9.276 1.00 97.19 91 LYS A N 1
ATOM 727 C CA . LYS A 1 91 ? -7.027 8.416 -10.274 1.00 97.19 91 LYS A CA 1
ATOM 728 C C . LYS A 1 91 ? -6.185 7.440 -11.098 1.00 97.19 91 LYS A C 1
ATOM 730 O O . LYS A 1 91 ? -6.612 6.310 -11.322 1.00 97.19 91 LYS A O 1
ATOM 735 N N . ASP A 1 92 ? -4.992 7.851 -11.518 1.00 98.38 92 ASP A N 1
ATOM 736 C CA . ASP A 1 92 ? -4.136 7.006 -12.354 1.00 98.38 92 ASP A CA 1
ATOM 737 C C . ASP A 1 92 ? -3.504 5.874 -11.542 1.00 98.38 92 ASP A C 1
ATOM 739 O O . ASP A 1 92 ? -3.495 4.732 -12.006 1.00 98.38 92 ASP A O 1
ATOM 743 N N . ALA A 1 93 ? -3.135 6.141 -10.285 1.00 98.19 93 ALA A N 1
ATOM 744 C CA . ALA A 1 93 ? -2.727 5.103 -9.342 1.00 98.19 93 ALA A CA 1
ATOM 745 C C . ALA A 1 93 ? -3.830 4.053 -9.124 1.00 98.19 93 ALA A C 1
ATOM 747 O O . ALA A 1 93 ? -3.560 2.856 -9.180 1.00 98.19 93 ALA A O 1
ATOM 748 N N . LEU A 1 94 ? -5.084 4.486 -8.930 1.00 97.19 94 LEU A N 1
ATOM 749 C CA . LEU A 1 94 ? -6.247 3.600 -8.786 1.00 97.19 94 LEU A CA 1
ATOM 750 C C . LEU A 1 94 ? -6.477 2.751 -10.037 1.00 97.19 94 LEU A C 1
ATOM 752 O O . LEU A 1 94 ? -6.679 1.539 -9.947 1.00 97.19 94 LEU A O 1
ATOM 756 N N . ASN A 1 95 ? -6.419 3.372 -11.214 1.00 97.25 95 ASN A N 1
ATOM 757 C CA . ASN A 1 95 ? -6.562 2.664 -12.481 1.00 97.25 95 ASN A CA 1
ATOM 758 C C . ASN A 1 95 ? -5.454 1.626 -12.666 1.00 97.25 95 ASN A C 1
ATOM 760 O O . ASN A 1 95 ? -5.731 0.514 -13.119 1.00 97.25 95 ASN A O 1
ATOM 764 N N . HIS A 1 96 ? -4.214 1.971 -12.314 1.00 97.75 96 HIS A N 1
ATOM 765 C CA . HIS A 1 96 ? -3.093 1.049 -12.401 1.00 97.75 96 HIS A CA 1
ATOM 766 C C . HIS A 1 96 ? -3.224 -0.103 -11.398 1.00 97.75 96 HIS A C 1
ATOM 768 O O . HIS A 1 96 ? -3.175 -1.264 -11.802 1.00 97.75 96 HIS A O 1
ATOM 774 N N . GLN A 1 97 ? -3.514 0.191 -10.128 1.00 97.50 97 GLN A N 1
ATOM 775 C CA . GLN A 1 97 ? -3.746 -0.816 -9.089 1.00 97.50 97 GLN A CA 1
ATOM 776 C C . GLN A 1 97 ? -4.859 -1.796 -9.483 1.00 97.50 97 GLN A C 1
ATOM 778 O O . GLN A 1 97 ? -4.695 -3.007 -9.322 1.00 97.50 97 GLN A O 1
ATOM 783 N N . LYS A 1 98 ? -5.963 -1.307 -10.064 1.00 96.12 98 LYS A N 1
ATOM 784 C CA . LYS A 1 98 ? -7.077 -2.147 -10.527 1.00 96.12 98 LYS A CA 1
ATOM 785 C C . LYS A 1 98 ? -6.674 -3.090 -11.662 1.00 96.12 98 LYS A C 1
ATOM 787 O O . LYS A 1 98 ? -7.170 -4.214 -11.707 1.00 96.12 98 LYS A O 1
ATOM 792 N N . ARG A 1 99 ? -5.809 -2.648 -12.585 1.00 96.81 99 ARG A N 1
ATOM 793 C CA . ARG A 1 99 ? -5.274 -3.512 -13.653 1.00 96.81 99 ARG A CA 1
ATOM 794 C C . ARG A 1 99 ? -4.385 -4.603 -13.065 1.00 96.81 99 ARG A C 1
ATOM 796 O O . ARG A 1 99 ? -4.652 -5.772 -13.309 1.00 96.81 99 ARG A O 1
ATOM 803 N N . GLN A 1 100 ? -3.424 -4.220 -12.226 1.00 97.06 100 GLN A N 1
ATOM 804 C CA . GLN A 1 100 ? -2.480 -5.146 -11.592 1.00 97.06 100 GLN A CA 1
ATOM 805 C C . GLN A 1 100 ? -3.180 -6.175 -10.687 1.00 97.06 100 GLN A C 1
ATOM 807 O O . GLN A 1 100 ? -2.799 -7.340 -10.651 1.00 97.06 100 GLN A O 1
ATOM 812 N N . SER A 1 101 ? -4.271 -5.787 -10.017 1.00 95.94 101 SER A N 1
ATOM 813 C CA . SER A 1 101 ? -5.036 -6.670 -9.118 1.00 95.94 101 SER A CA 1
ATOM 814 C C . SER A 1 101 ? -5.734 -7.856 -9.803 1.00 95.94 101 SER A C 1
ATOM 816 O O . SER A 1 101 ? -6.319 -8.698 -9.118 1.00 95.94 101 SER A O 1
ATOM 818 N N . ARG A 1 102 ? -5.733 -7.912 -11.143 1.00 95.62 102 ARG A N 1
ATOM 819 C CA . ARG A 1 102 ? -6.257 -9.056 -11.906 1.00 95.62 102 ARG A CA 1
ATOM 820 C C . ARG A 1 102 ? -5.349 -10.275 -11.771 1.00 95.62 102 ARG A C 1
ATOM 822 O O . ARG A 1 102 ? -5.852 -11.372 -11.553 1.00 95.62 102 ARG A O 1
ATOM 829 N N . ASP A 1 103 ? -4.040 -10.043 -11.820 1.00 95.38 103 ASP A N 1
ATOM 830 C CA . ASP A 1 103 ? -3.014 -11.090 -11.840 1.00 95.38 103 ASP A CA 1
ATOM 831 C C . ASP A 1 103 ? -2.238 -11.174 -10.518 1.00 95.38 103 ASP A C 1
ATOM 833 O O . ASP A 1 103 ? -1.637 -12.199 -10.192 1.00 95.38 103 ASP A O 1
ATOM 837 N N . LEU A 1 104 ? -2.270 -10.100 -9.726 1.00 97.06 104 LEU A N 1
ATOM 838 C CA . LEU A 1 104 ? -1.502 -9.954 -8.499 1.00 97.06 104 LEU A CA 1
ATOM 839 C C . LEU A 1 104 ? -2.416 -9.730 -7.293 1.00 97.06 104 LEU A C 1
ATOM 841 O O . LEU A 1 104 ? -3.337 -8.917 -7.324 1.00 97.06 104 LEU A O 1
ATOM 845 N N . LYS A 1 105 ? -2.129 -10.421 -6.186 1.00 95.38 105 LYS A N 1
ATOM 846 C CA . LYS A 1 105 ? -2.777 -10.187 -4.888 1.00 95.38 105 LYS A CA 1
ATOM 847 C C . LYS A 1 105 ? -1.774 -10.358 -3.736 1.00 95.38 105 LYS A C 1
ATOM 849 O O . LYS A 1 105 ? -1.025 -11.335 -3.760 1.00 95.38 105 LYS A O 1
ATOM 854 N N . PRO A 1 106 ? -1.765 -9.466 -2.728 1.00 96.56 106 PRO A N 1
ATOM 855 C CA . PRO A 1 106 ? -2.436 -8.163 -2.699 1.00 96.56 106 PRO A CA 1
ATOM 856 C C . PRO A 1 106 ? -1.663 -7.098 -3.500 1.00 96.56 106 PRO A C 1
ATOM 858 O O . PRO A 1 106 ? -0.435 -7.064 -3.448 1.00 96.56 106 PRO A O 1
ATOM 861 N N . VAL A 1 107 ? -2.380 -6.200 -4.185 1.00 97.88 107 VAL A N 1
ATOM 862 C CA . VAL A 1 107 ? -1.839 -4.937 -4.726 1.00 97.88 107 VAL A CA 1
ATOM 863 C C . VAL A 1 107 ? -2.545 -3.788 -4.027 1.00 97.88 107 VAL A C 1
ATOM 865 O O . VAL A 1 107 ? -3.776 -3.762 -3.975 1.00 97.88 107 VAL A O 1
ATOM 868 N N . PHE A 1 108 ? -1.790 -2.833 -3.504 1.00 97.62 108 PHE A N 1
ATOM 869 C CA . PHE A 1 108 ? -2.333 -1.726 -2.724 1.00 97.62 108 PHE A CA 1
ATOM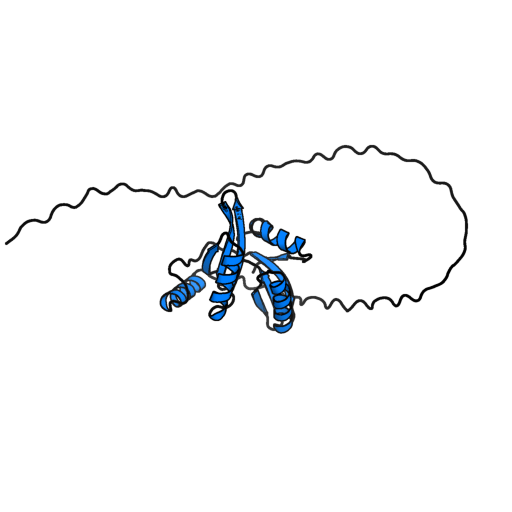 870 C C . PHE A 1 108 ? -1.655 -0.404 -3.074 1.00 97.62 108 PHE A C 1
ATOM 872 O O . PHE A 1 108 ? -0.684 -0.366 -3.830 1.00 97.62 108 PHE A O 1
ATOM 879 N N . ILE A 1 109 ? -2.214 0.690 -2.551 1.00 98.44 109 ILE A N 1
ATOM 880 C CA . ILE A 1 109 ? -1.686 2.038 -2.751 1.00 98.44 109 ILE A CA 1
ATOM 881 C C . ILE A 1 109 ? -1.179 2.597 -1.425 1.00 98.44 109 ILE A C 1
ATOM 883 O O . ILE A 1 109 ? -1.883 2.552 -0.418 1.00 98.44 109 ILE A O 1
ATOM 887 N N . THR A 1 110 ? 0.013 3.182 -1.454 1.00 98.25 110 THR A N 1
ATOM 888 C CA . THR A 1 110 ? 0.588 3.964 -0.360 1.00 98.25 110 THR A CA 1
ATOM 889 C C . THR A 1 110 ? 0.597 5.441 -0.761 1.00 98.25 110 THR A C 1
ATOM 891 O O . THR A 1 110 ? 1.337 5.831 -1.665 1.00 98.25 110 THR A O 1
ATOM 894 N N . LYS A 1 111 ? -0.222 6.274 -0.101 1.00 98.12 111 LYS A N 1
ATOM 895 C CA . LYS A 1 111 ? -0.166 7.743 -0.232 1.00 98.12 111 LYS A CA 1
ATOM 896 C C . LYS A 1 111 ? 0.978 8.270 0.629 1.00 98.12 111 LYS A C 1
ATOM 898 O O . LYS A 1 111 ? 0.982 8.002 1.827 1.00 98.12 111 LYS A O 1
ATOM 903 N N . ILE A 1 112 ? 1.910 9.011 0.042 1.00 96.00 112 ILE A N 1
ATOM 904 C CA . ILE A 1 112 ? 3.069 9.596 0.721 1.00 96.00 112 ILE A CA 1
ATOM 905 C C . ILE A 1 112 ? 3.214 11.070 0.342 1.00 96.00 112 ILE A C 1
ATOM 907 O O . ILE A 1 112 ? 2.981 11.439 -0.806 1.00 96.00 112 ILE A O 1
ATOM 911 N N . ASP A 1 113 ? 3.602 11.900 1.306 1.00 96.25 113 ASP A N 1
ATOM 912 C CA . ASP A 1 113 ? 4.015 13.280 1.063 1.00 96.25 113 ASP A CA 1
ATOM 913 C C . ASP A 1 113 ? 5.543 13.345 0.967 1.00 96.25 113 ASP A C 1
ATOM 915 O O . ASP A 1 113 ? 6.248 12.928 1.889 1.00 96.25 113 ASP A O 1
ATOM 919 N N . LEU A 1 114 ? 6.045 13.821 -0.174 1.00 93.56 114 LEU A N 1
ATOM 920 C CA . LEU A 1 114 ? 7.472 13.997 -0.452 1.00 93.56 114 LEU A CA 1
ATOM 921 C C . LEU A 1 114 ? 7.909 15.470 -0.330 1.00 93.56 114 LEU A C 1
ATOM 923 O O . LEU A 1 114 ? 8.921 15.871 -0.912 1.00 93.56 114 LEU A O 1
ATOM 927 N N . GLY A 1 115 ? 7.148 16.292 0.398 1.00 95.25 115 GLY A N 1
ATOM 928 C CA . GLY A 1 115 ? 7.445 17.698 0.653 1.00 95.25 115 GLY A CA 1
ATOM 929 C C . GLY A 1 115 ? 7.315 18.533 -0.616 1.00 95.25 115 GLY A C 1
ATOM 930 O O . GLY A 1 115 ? 6.242 18.625 -1.205 1.00 95.25 115 GLY A O 1
ATOM 931 N N . ALA A 1 116 ? 8.420 19.117 -1.084 1.00 95.88 116 ALA A N 1
ATOM 932 C CA . ALA A 1 116 ? 8.426 19.978 -2.271 1.00 95.88 116 ALA A CA 1
ATOM 933 C C . ALA A 1 116 ? 7.931 19.274 -3.553 1.00 95.88 116 ALA A C 1
ATOM 935 O O . ALA A 1 116 ? 7.414 19.928 -4.454 1.00 95.88 116 ALA A O 1
ATOM 936 N N . THR A 1 117 ? 8.050 17.943 -3.629 1.00 95.75 117 THR A N 1
ATOM 937 C CA . THR A 1 117 ? 7.568 17.146 -4.778 1.00 95.75 117 THR A CA 1
ATOM 938 C C . THR A 1 117 ? 6.067 16.819 -4.681 1.00 95.75 117 THR A C 1
ATOM 940 O O . THR A 1 117 ? 5.490 16.238 -5.605 1.00 95.75 117 THR 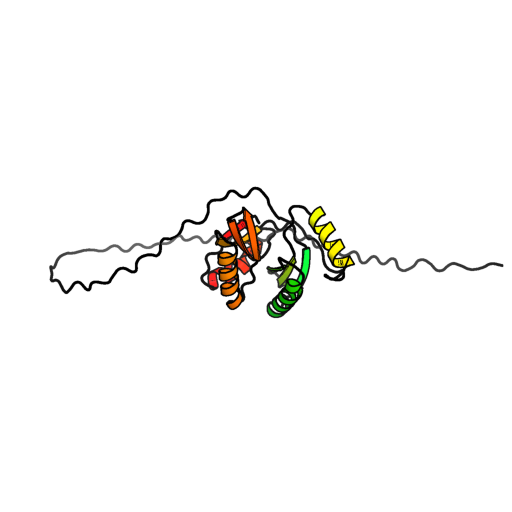A O 1
ATOM 943 N N . GLY A 1 118 ? 5.430 17.176 -3.563 1.00 96.88 118 GLY A N 1
ATOM 944 C CA . GLY A 1 118 ? 4.012 16.980 -3.293 1.00 96.88 118 GLY A CA 1
ATOM 945 C C . GLY A 1 118 ? 3.628 15.546 -2.927 1.00 96.88 118 GLY A C 1
ATOM 946 O O . GLY A 1 118 ? 4.456 14.723 -2.526 1.00 96.88 118 GLY A O 1
ATOM 947 N N . ILE A 1 119 ? 2.334 15.257 -3.077 1.00 97.62 119 ILE A N 1
ATOM 948 C CA . ILE A 1 119 ? 1.733 13.960 -2.760 1.00 97.62 119 ILE A CA 1
ATOM 949 C C . ILE A 1 119 ? 1.936 12.968 -3.906 1.00 97.62 119 ILE A C 1
ATOM 951 O O . ILE A 1 119 ? 1.630 13.255 -5.064 1.00 97.62 119 ILE A O 1
ATOM 955 N N . TRP A 1 120 ? 2.367 11.763 -3.548 1.00 98.25 120 TRP A N 1
ATOM 956 C CA . TRP A 1 120 ? 2.529 10.631 -4.449 1.00 98.25 120 TRP A CA 1
ATOM 957 C C . TRP A 1 120 ? 1.750 9.412 -3.964 1.00 98.25 120 TRP A C 1
ATOM 959 O O . TRP A 1 120 ? 1.558 9.187 -2.771 1.00 98.25 120 TRP A O 1
ATOM 969 N N . TYR A 1 121 ? 1.330 8.594 -4.919 1.00 98.50 121 TYR A N 1
ATOM 970 C CA . TYR A 1 121 ? 0.588 7.358 -4.730 1.00 98.50 121 TYR A CA 1
ATOM 971 C C . TYR A 1 121 ? 1.411 6.214 -5.313 1.00 98.50 121 TYR A C 1
ATOM 973 O O . TYR A 1 121 ? 1.509 6.051 -6.532 1.00 98.50 121 TYR A O 1
ATOM 981 N N . ARG A 1 122 ? 2.035 5.434 -4.431 1.00 98.25 122 ARG A N 1
ATOM 982 C CA . ARG A 1 122 ? 2.848 4.272 -4.800 1.00 98.25 122 ARG A CA 1
ATOM 983 C C . ARG A 1 122 ? 1.948 3.056 -4.923 1.00 98.25 122 ARG A C 1
ATOM 985 O O . ARG A 1 122 ? 1.182 2.786 -4.005 1.00 98.25 122 ARG A O 1
ATOM 992 N N . VAL A 1 123 ? 2.022 2.352 -6.044 1.00 98.50 123 VAL A N 1
ATOM 993 C CA . VAL A 1 123 ? 1.363 1.059 -6.238 1.00 98.50 123 VAL A CA 1
ATOM 994 C C . VAL A 1 123 ? 2.376 -0.020 -5.891 1.00 98.50 123 VAL A C 1
ATOM 996 O O . VAL A 1 123 ? 3.393 -0.160 -6.573 1.00 98.50 123 VAL A O 1
ATOM 999 N N . ASP A 1 124 ? 2.087 -0.763 -4.831 1.00 98.44 124 ASP A N 1
ATOM 1000 C CA . ASP A 1 124 ? 2.972 -1.778 -4.273 1.00 98.44 124 ASP A CA 1
ATOM 1001 C C . ASP A 1 124 ? 2.276 -3.150 -4.273 1.00 98.44 124 ASP A C 1
ATOM 1003 O O . ASP A 1 124 ? 1.045 -3.250 -4.214 1.00 98.44 124 ASP A O 1
ATOM 1007 N N . TYR A 1 125 ? 3.068 -4.219 -4.342 1.00 98.38 125 TYR A N 1
ATOM 1008 C CA . TYR A 1 125 ? 2.604 -5.603 -4.370 1.00 98.38 125 TYR A CA 1
ATOM 1009 C C . TYR A 1 125 ? 3.250 -6.458 -3.283 1.00 98.38 125 TYR A C 1
ATOM 1011 O O . TYR A 1 125 ? 4.458 -6.394 -3.030 1.00 98.38 125 TYR A O 1
ATOM 1019 N N . GLY A 1 126 ? 2.419 -7.333 -2.717 1.00 97.19 126 GLY A N 1
ATOM 1020 C CA . GLY A 1 126 ? 2.835 -8.412 -1.838 1.00 97.19 126 GLY A CA 1
ATOM 1021 C C . GLY A 1 126 ? 3.197 -7.960 -0.427 1.00 97.19 126 GLY A C 1
ATOM 1022 O O . GLY A 1 126 ? 3.369 -6.781 -0.131 1.00 97.19 126 GLY A O 1
ATOM 1023 N N . ASN A 1 127 ? 3.312 -8.944 0.457 1.00 96.94 127 ASN A N 1
ATOM 1024 C CA . ASN A 1 127 ? 3.761 -8.781 1.830 1.00 96.94 127 ASN A CA 1
ATOM 1025 C C . ASN A 1 127 ? 4.859 -9.814 2.049 1.00 96.94 127 ASN A C 1
ATOM 1027 O O . ASN A 1 127 ? 4.591 -11.011 1.989 1.00 96.94 127 ASN A O 1
ATOM 1031 N N . PHE A 1 128 ? 6.093 -9.362 2.257 1.00 97.75 128 PHE A N 1
ATOM 1032 C CA . PHE A 1 128 ? 7.243 -10.255 2.358 1.00 97.75 128 PHE A CA 1
ATOM 1033 C C . PHE A 1 128 ? 7.984 -10.030 3.670 1.00 97.75 128 PHE A C 1
ATOM 1035 O O . PHE A 1 128 ? 8.280 -8.895 4.054 1.00 97.75 128 PHE A O 1
ATOM 1042 N N . THR A 1 129 ? 8.324 -11.132 4.333 1.00 97.06 129 THR A N 1
ATOM 1043 C CA . THR A 1 129 ? 9.086 -11.133 5.587 1.00 97.06 129 THR A CA 1
ATOM 1044 C C . THR A 1 129 ? 10.565 -10.822 5.382 1.00 97.06 129 THR A C 1
ATOM 1046 O O . THR A 1 129 ? 11.214 -10.263 6.263 1.00 97.06 129 THR A O 1
ATOM 1049 N N . SER A 1 130 ? 11.103 -11.118 4.195 1.00 97.81 130 SER A N 1
ATOM 1050 C CA . SER A 1 130 ? 12.499 -10.862 3.846 1.00 97.81 130 SER A CA 1
ATOM 1051 C C . SER A 1 130 ? 12.646 -10.197 2.481 1.00 97.81 130 SER A C 1
ATOM 1053 O O . SER A 1 130 ? 11.866 -10.433 1.554 1.00 97.81 130 SER A O 1
ATOM 1055 N N . LYS A 1 131 ? 13.712 -9.400 2.339 1.00 97.94 131 LYS A N 1
ATOM 1056 C CA . LYS A 1 131 ? 14.089 -8.791 1.060 1.00 97.94 131 LYS A CA 1
ATOM 1057 C C . LYS A 1 131 ? 14.390 -9.858 0.005 1.00 97.94 131 LYS A C 1
ATOM 1059 O O . LYS A 1 131 ? 13.997 -9.693 -1.139 1.00 97.94 131 LYS A O 1
ATOM 1064 N N . GLY A 1 132 ? 15.022 -10.970 0.394 1.00 98.38 132 GLY A N 1
ATOM 1065 C CA . GLY A 1 132 ? 15.334 -12.082 -0.510 1.00 98.38 132 GLY A CA 1
ATOM 1066 C C . GLY A 1 132 ? 14.089 -12.722 -1.130 1.00 98.38 132 GLY A C 1
ATOM 1067 O O . GLY A 1 132 ? 14.052 -12.919 -2.343 1.00 98.38 132 GLY A O 1
ATOM 1068 N N . ALA A 1 133 ? 13.044 -12.970 -0.331 1.00 98.31 133 ALA A N 1
ATOM 1069 C CA . ALA A 1 133 ? 11.774 -13.503 -0.832 1.00 98.31 133 ALA A CA 1
ATOM 1070 C C . ALA A 1 133 ? 11.079 -12.527 -1.795 1.00 98.31 133 ALA A C 1
ATOM 1072 O O . ALA A 1 133 ? 10.607 -12.939 -2.856 1.00 98.31 133 ALA A O 1
ATOM 1073 N N . ALA A 1 134 ? 11.075 -11.230 -1.462 1.00 98.56 134 ALA A N 1
ATOM 1074 C CA . ALA A 1 134 ? 10.566 -10.196 -2.357 1.00 98.56 134 ALA A CA 1
ATOM 1075 C C . ALA A 1 134 ? 11.351 -10.169 -3.681 1.00 98.56 134 ALA A C 1
ATOM 1077 O O . ALA A 1 134 ? 10.743 -10.144 -4.746 1.00 98.56 134 ALA A O 1
ATOM 1078 N N . THR A 1 135 ? 12.688 -10.237 -3.635 1.00 98.56 135 THR A N 1
ATOM 1079 C CA . THR A 1 135 ? 13.549 -10.206 -4.832 1.00 98.56 135 THR A CA 1
ATOM 1080 C C . THR A 1 135 ? 13.300 -11.404 -5.731 1.00 98.56 135 THR A C 1
ATOM 1082 O O . THR A 1 135 ? 13.108 -11.235 -6.933 1.00 98.56 135 THR A O 1
ATOM 1085 N N . ALA A 1 136 ? 13.256 -12.609 -5.159 1.00 98.50 136 ALA A N 1
ATOM 1086 C CA . ALA A 1 136 ? 12.969 -13.818 -5.921 1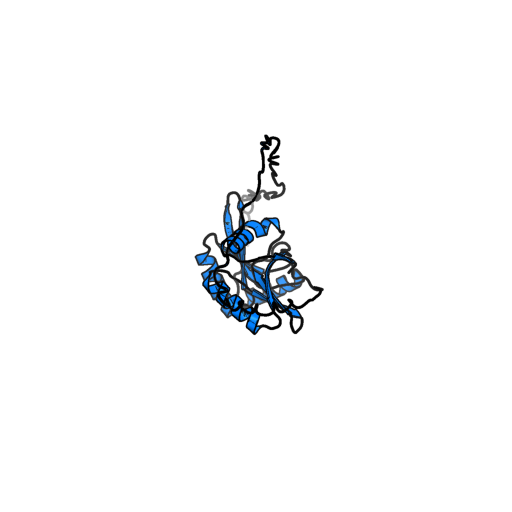.00 98.50 136 ALA A CA 1
ATOM 1087 C C . ALA A 1 136 ? 11.610 -13.714 -6.628 1.00 98.50 136 ALA A C 1
ATOM 1089 O O . ALA A 1 136 ? 11.506 -14.006 -7.819 1.00 98.50 136 ALA A O 1
ATOM 1090 N N . ARG A 1 137 ? 10.584 -13.219 -5.920 1.00 98.56 137 ARG A N 1
ATOM 1091 C CA . ARG A 1 137 ? 9.252 -13.029 -6.495 1.00 98.56 137 ARG A CA 1
ATOM 1092 C C . ARG A 1 137 ? 9.221 -11.946 -7.574 1.00 98.56 137 ARG A C 1
ATOM 1094 O O . ARG A 1 137 ? 8.579 -12.143 -8.598 1.00 98.56 137 ARG A O 1
ATOM 1101 N N . MET A 1 138 ? 9.906 -10.826 -7.369 1.00 98.62 138 MET A N 1
ATOM 1102 C CA . MET A 1 138 ? 10.003 -9.747 -8.355 1.00 98.62 138 MET A CA 1
ATOM 1103 C C . MET A 1 138 ? 10.637 -10.246 -9.657 1.00 98.62 138 MET A C 1
ATOM 1105 O O . MET A 1 138 ? 10.095 -10.005 -10.730 1.00 98.62 138 MET A O 1
ATOM 1109 N N . ASN A 1 139 ? 11.734 -11.001 -9.560 1.00 98.31 139 ASN A N 1
ATOM 1110 C CA . ASN A 1 139 ? 12.428 -11.557 -10.721 1.00 98.31 139 ASN A CA 1
ATOM 1111 C C . ASN A 1 139 ? 11.551 -12.537 -11.513 1.00 98.31 139 ASN A C 1
ATOM 1113 O O . ASN A 1 139 ? 11.517 -12.460 -12.738 1.00 98.31 139 ASN A O 1
ATOM 1117 N N . ASP A 1 140 ? 10.809 -13.413 -10.827 1.00 98.31 140 ASP A N 1
ATOM 1118 C CA . ASP A 1 140 ? 9.822 -14.307 -11.455 1.00 98.31 140 ASP A CA 1
ATOM 1119 C C . ASP A 1 140 ? 8.740 -13.518 -12.213 1.00 98.31 140 ASP A C 1
ATOM 1121 O O . ASP A 1 140 ? 8.447 -13.803 -13.374 1.00 98.31 140 ASP A O 1
ATOM 1125 N N . LEU A 1 141 ? 8.179 -12.477 -11.589 1.00 98.25 141 LEU A N 1
ATOM 1126 C CA . LEU A 1 141 ? 7.145 -11.649 -12.213 1.00 98.25 141 LEU A CA 1
ATOM 1127 C C . LEU A 1 141 ? 7.665 -10.871 -13.428 1.00 98.25 141 LEU A C 1
ATOM 1129 O O . LEU A 1 141 ? 6.958 -10.793 -14.434 1.00 98.25 141 LEU A O 1
ATOM 1133 N N . MET A 1 142 ? 8.892 -10.344 -13.365 1.00 97.56 142 MET A N 1
ATOM 1134 C CA . MET A 1 142 ? 9.538 -9.672 -14.499 1.00 97.56 142 MET A CA 1
ATOM 1135 C C . MET A 1 142 ? 9.815 -10.649 -15.646 1.00 97.56 142 MET A C 1
ATOM 1137 O O . MET A 1 142 ? 9.494 -10.351 -16.792 1.00 97.56 142 MET A O 1
ATOM 1141 N N . ALA A 1 143 ? 10.343 -11.843 -15.353 1.00 97.88 143 ALA A N 1
ATOM 1142 C CA . ALA A 1 143 ? 10.619 -12.863 -16.369 1.00 97.88 143 ALA A CA 1
ATOM 1143 C C . ALA A 1 143 ? 9.350 -13.319 -17.110 1.00 97.88 143 ALA A C 1
ATOM 1145 O O . ALA A 1 143 ? 9.403 -13.696 -18.278 1.00 97.88 143 ALA A O 1
ATOM 1146 N N . ARG A 1 144 ? 8.200 -13.255 -16.433 1.00 97.38 144 ARG A N 1
ATOM 1147 C CA . ARG A 1 144 ? 6.880 -13.562 -16.994 1.00 97.38 144 ARG A CA 1
ATOM 1148 C C . ARG A 1 144 ? 6.183 -12.364 -17.648 1.00 97.38 144 ARG A C 1
ATOM 1150 O O . ARG A 1 144 ? 5.073 -12.536 -18.145 1.00 97.38 144 ARG A O 1
ATOM 1157 N N . GLY A 1 145 ? 6.781 -11.172 -17.618 1.00 96.62 145 GLY A N 1
ATOM 1158 C CA . GLY A 1 145 ? 6.182 -9.944 -18.150 1.00 96.62 145 GLY A CA 1
ATOM 1159 C C . GLY A 1 14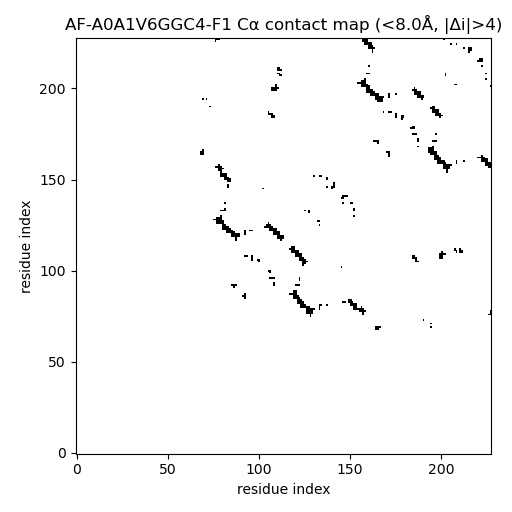5 ? 4.934 -9.472 -17.394 1.00 96.62 145 GLY A C 1
ATOM 1160 O O . GLY A 1 145 ? 4.092 -8.799 -17.977 1.00 96.62 145 GLY A O 1
ATOM 1161 N N . VAL A 1 146 ? 4.780 -9.855 -16.120 1.00 97.12 146 VAL A N 1
ATOM 1162 C CA . VAL A 1 146 ? 3.631 -9.454 -15.283 1.00 97.12 146 VAL A CA 1
ATOM 1163 C C . VAL A 1 146 ? 3.832 -8.054 -14.698 1.00 97.12 146 VAL A C 1
ATOM 1165 O O . VAL A 1 146 ? 2.864 -7.326 -14.497 1.00 97.12 146 VAL A O 1
ATOM 1168 N N . ILE A 1 147 ? 5.083 -7.677 -14.424 1.00 97.12 147 ILE A N 1
ATOM 1169 C CA . ILE A 1 147 ? 5.464 -6.340 -13.951 1.00 97.12 147 ILE A CA 1
ATOM 1170 C C . ILE A 1 147 ? 6.608 -5.783 -14.799 1.00 97.12 147 ILE A C 1
ATOM 1172 O O . ILE A 1 147 ? 7.388 -6.545 -15.374 1.00 97.12 147 ILE A O 1
ATOM 1176 N N . ASP A 1 148 ? 6.714 -4.457 -14.839 1.00 95.25 148 ASP A N 1
ATOM 1177 C CA . ASP A 1 148 ? 7.719 -3.748 -15.629 1.00 95.25 148 ASP A CA 1
ATOM 1178 C C . ASP A 1 148 ? 9.121 -3.858 -15.016 1.00 95.25 148 ASP A C 1
ATOM 1180 O O . ASP A 1 148 ? 9.277 -3.997 -13.799 1.00 95.25 148 ASP A O 1
ATOM 1184 N N . ALA A 1 149 ? 10.148 -3.712 -15.858 1.00 95.19 149 ALA A N 1
ATOM 1185 C CA . ALA A 1 149 ? 11.557 -3.741 -15.454 1.00 95.19 149 ALA A CA 1
ATOM 1186 C C . ALA A 1 149 ? 11.962 -2.591 -14.510 1.00 95.19 149 ALA A C 1
ATOM 1188 O O . ALA A 1 149 ? 13.001 -2.669 -13.861 1.00 95.19 149 ALA A O 1
ATOM 1189 N N . GLU A 1 150 ? 11.147 -1.535 -14.419 1.00 95.81 150 GLU A N 1
ATOM 1190 C CA . GLU A 1 150 ? 11.340 -0.430 -13.470 1.00 95.81 150 GLU A CA 1
ATOM 1191 C C . GLU A 1 150 ? 10.856 -0.766 -12.048 1.00 95.81 150 GLU A C 1
ATOM 1193 O O . GLU A 1 150 ? 11.064 0.018 -11.119 1.00 95.81 150 GLU A O 1
ATOM 1198 N N . SER A 1 151 ? 10.229 -1.931 -11.851 1.00 97.69 151 SER A N 1
ATOM 1199 C CA . SER A 1 151 ? 9.823 -2.398 -10.524 1.00 97.69 151 SER A CA 1
ATOM 1200 C C . SER A 1 151 ? 11.044 -2.642 -9.636 1.00 97.69 151 SER A C 1
ATOM 1202 O O . SER A 1 151 ? 12.063 -3.173 -10.077 1.00 97.69 151 SER A O 1
ATOM 1204 N N . PHE A 1 152 ? 10.945 -2.299 -8.353 1.00 98.38 152 PHE A N 1
ATOM 1205 C CA . PHE A 1 152 ? 12.063 -2.449 -7.419 1.00 98.38 152 PHE A CA 1
ATOM 1206 C C . PHE A 1 152 ? 11.611 -2.767 -5.995 1.00 98.38 152 PHE A C 1
ATOM 1208 O O . PHE A 1 152 ? 10.448 -2.620 -5.630 1.00 98.38 152 PHE A O 1
ATOM 1215 N N . ILE A 1 153 ? 12.558 -3.169 -5.146 1.00 98.25 153 ILE A N 1
ATOM 1216 C CA . ILE A 1 153 ? 12.322 -3.367 -3.710 1.00 98.25 153 ILE A CA 1
ATOM 1217 C C . ILE A 1 153 ? 13.050 -2.275 -2.942 1.00 98.25 153 ILE A C 1
ATOM 1219 O O . ILE A 1 153 ? 14.282 -2.207 -2.946 1.00 98.25 153 ILE A O 1
ATOM 1223 N N . GLY A 1 154 ? 12.272 -1.415 -2.289 1.00 94.62 154 GLY A N 1
ATOM 1224 C CA . GLY A 1 154 ? 12.792 -0.322 -1.476 1.00 94.62 154 GLY A CA 1
ATOM 1225 C C . GLY A 1 154 ? 13.292 -0.761 -0.098 1.00 94.62 154 GLY A C 1
ATOM 1226 O O . GLY A 1 154 ? 13.451 -1.947 0.210 1.00 94.62 154 GLY A O 1
ATOM 1227 N N . SER A 1 155 ? 13.528 0.236 0.753 1.00 96.62 155 SER A N 1
ATOM 1228 C CA . SER A 1 155 ? 13.759 0.040 2.185 1.00 96.62 155 SER A CA 1
ATOM 1229 C C . SER A 1 155 ? 12.546 -0.593 2.871 1.00 96.62 155 SER A C 1
ATOM 1231 O O . SER A 1 155 ? 11.433 -0.579 2.346 1.00 96.62 155 SER A O 1
ATOM 1233 N N . ALA A 1 156 ? 12.767 -1.138 4.068 1.00 97.69 156 ALA A N 1
ATOM 1234 C CA . ALA A 1 156 ? 11.700 -1.701 4.882 1.00 97.69 156 ALA A CA 1
ATOM 1235 C C . ALA A 1 156 ? 10.606 -0.659 5.166 1.00 97.69 156 ALA A C 1
ATOM 1237 O O . ALA A 1 156 ? 10.882 0.456 5.607 1.00 97.69 156 ALA A O 1
ATOM 1238 N N . VAL A 1 157 ? 9.357 -1.065 4.963 1.00 98.00 157 VAL A N 1
ATOM 1239 C CA . VAL A 1 157 ? 8.151 -0.289 5.249 1.00 98.00 157 VAL A CA 1
ATOM 1240 C C . VAL A 1 157 ? 7.256 -1.086 6.205 1.00 98.00 157 VAL A C 1
ATOM 1242 O O . VAL A 1 157 ? 6.276 -1.687 5.774 1.00 98.00 157 VAL A O 1
ATOM 1245 N N . PRO A 1 158 ? 7.627 -1.208 7.495 1.00 97.62 158 PRO A N 1
ATOM 1246 C CA . PRO A 1 158 ? 7.006 -2.153 8.428 1.00 97.62 158 PRO A CA 1
ATOM 1247 C C . PRO A 1 158 ? 5.659 -1.694 8.993 1.00 97.62 158 PRO A C 1
ATOM 1249 O O . PRO A 1 158 ? 4.997 -2.478 9.671 1.00 97.62 158 PRO A O 1
ATOM 1252 N N . TYR A 1 159 ? 5.254 -0.445 8.766 1.00 98.31 159 TYR A N 1
ATOM 1253 C CA . TYR A 1 159 ? 4.004 0.096 9.293 1.00 98.31 159 TYR A CA 1
ATOM 1254 C C . TYR A 1 159 ? 2.902 0.078 8.238 1.00 98.31 159 TYR A C 1
ATOM 1256 O O . TYR A 1 159 ? 3.161 0.139 7.042 1.00 98.31 159 TYR A O 1
ATOM 1264 N N . THR A 1 160 ? 1.658 0.018 8.683 1.00 98.44 160 THR A N 1
ATOM 1265 C CA . THR A 1 160 ? 0.456 0.118 7.853 1.00 98.44 160 THR A CA 1
ATOM 1266 C C . THR A 1 160 ? -0.635 0.832 8.639 1.00 98.44 160 THR A C 1
ATOM 1268 O O . THR A 1 160 ? -0.516 1.001 9.858 1.00 98.44 160 THR A O 1
ATOM 1271 N N . ILE A 1 161 ? -1.698 1.236 7.953 1.00 98.56 161 ILE A N 1
ATOM 1272 C CA . ILE A 1 161 ? -2.912 1.718 8.595 1.00 98.56 161 ILE A CA 1
ATOM 1273 C C . ILE A 1 161 ? -3.920 0.567 8.647 1.00 98.56 161 ILE A C 1
ATOM 1275 O O . ILE A 1 161 ? -4.372 0.079 7.617 1.00 98.56 161 ILE A O 1
ATOM 1279 N N . GLU A 1 162 ? -4.258 0.129 9.853 1.00 98.19 162 GLU A N 1
ATOM 1280 C CA . GLU A 1 162 ? -5.302 -0.848 10.137 1.00 98.19 162 GLU A CA 1
ATOM 1281 C C . GLU A 1 162 ? -6.655 -0.141 10.241 1.00 98.19 162 GLU A C 1
ATOM 1283 O O . GLU A 1 162 ? -6.811 0.830 10.982 1.00 98.19 162 GLU A O 1
ATOM 1288 N N . LEU A 1 163 ? -7.622 -0.637 9.475 1.00 98.00 163 LEU A N 1
ATOM 1289 C CA . LEU A 1 163 ? -8.990 -0.120 9.404 1.00 98.00 163 LEU A CA 1
ATOM 1290 C C . LEU A 1 163 ? -9.998 -1.061 10.076 1.00 98.00 163 LEU A C 1
ATOM 1292 O O . LEU A 1 163 ? -11.149 -0.687 10.268 1.00 98.00 163 LEU A O 1
ATOM 1296 N N . GLY A 1 164 ? -9.568 -2.270 10.445 1.00 96.69 164 GLY A N 1
ATOM 1297 C CA . GLY A 1 164 ? -10.375 -3.221 11.197 1.00 96.69 164 GLY A CA 1
ATOM 1298 C C . GLY A 1 164 ? -9.721 -4.594 11.316 1.00 96.69 164 GLY A C 1
ATOM 1299 O O . GLY A 1 164 ? -8.781 -4.926 10.587 1.00 96.69 164 GLY A O 1
ATOM 1300 N N . VAL A 1 165 ? -10.253 -5.400 12.232 1.00 96.44 165 VAL A N 1
ATOM 1301 C CA . VAL A 1 165 ? -9.891 -6.807 12.429 1.00 96.44 165 VAL A CA 1
ATOM 1302 C C . VAL A 1 165 ? -11.175 -7.630 12.444 1.00 96.44 165 VAL A C 1
ATOM 1304 O O . VAL A 1 165 ? -12.129 -7.283 13.135 1.00 96.44 165 VAL A O 1
ATOM 1307 N N . PHE A 1 166 ? -11.187 -8.719 11.686 1.00 96.19 166 PHE A N 1
ATOM 1308 C CA . PHE A 1 166 ? -12.359 -9.540 11.406 1.00 96.19 166 PHE A CA 1
ATOM 1309 C C . PHE A 1 166 ? -12.078 -11.006 11.731 1.00 96.19 166 PHE A C 1
ATOM 1311 O O . PHE A 1 166 ? -10.932 -11.459 11.658 1.00 96.19 166 PHE A O 1
ATOM 1318 N N . ARG A 1 167 ? -13.137 -11.742 12.085 1.00 94.88 167 ARG A N 1
ATOM 1319 C CA . ARG A 1 167 ? -13.067 -13.175 12.412 1.00 94.88 167 ARG A CA 1
ATOM 1320 C C . ARG A 1 167 ? -13.018 -14.072 11.174 1.00 94.88 167 ARG A C 1
ATOM 1322 O O . ARG A 1 167 ? -12.535 -15.198 11.243 1.00 94.88 167 ARG A O 1
ATOM 1329 N N . ASP A 1 168 ? -13.489 -13.557 10.046 1.00 95.44 168 ASP A N 1
ATOM 1330 C CA . ASP A 1 168 ? -13.551 -14.266 8.778 1.00 95.44 168 ASP A CA 1
ATOM 1331 C C . ASP A 1 168 ? -13.218 -13.341 7.595 1.00 95.44 168 ASP A C 1
ATOM 1333 O O . ASP A 1 168 ? -13.285 -12.108 7.679 1.00 95.44 168 ASP A O 1
ATOM 1337 N N . GLU A 1 169 ? -12.819 -13.958 6.483 1.00 95.88 169 GLU A N 1
ATOM 1338 C CA . GLU A 1 169 ? -12.435 -13.252 5.261 1.00 95.88 169 GLU A CA 1
ATOM 1339 C C . GLU A 1 169 ? -13.623 -12.521 4.624 1.00 95.88 169 GLU A C 1
ATOM 1341 O O . GLU A 1 169 ? -13.445 -11.457 4.031 1.00 95.88 169 GLU A O 1
ATOM 1346 N N . GLN A 1 170 ? -14.839 -13.058 4.763 1.00 97.44 170 GLN A N 1
ATOM 1347 C CA . GLN A 1 170 ? -16.041 -12.503 4.147 1.00 97.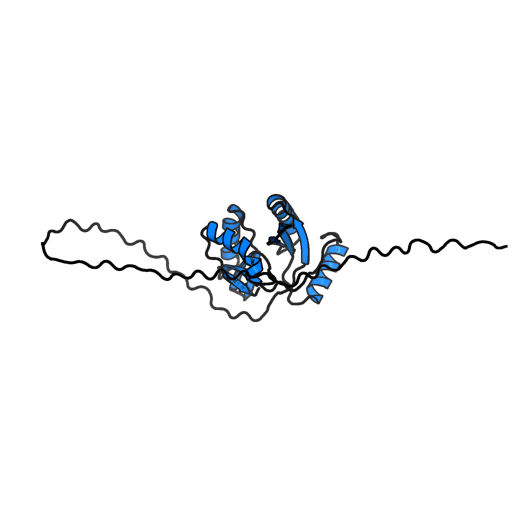44 170 GLN A CA 1
ATOM 1348 C C . GLN A 1 170 ? -16.410 -11.147 4.760 1.00 97.44 170 GLN A C 1
ATOM 1350 O O . GLN A 1 170 ? -16.708 -10.207 4.023 1.00 97.44 170 GLN A O 1
ATOM 1355 N N . GLY A 1 171 ? -16.344 -11.014 6.084 1.00 97.31 171 GLY A N 1
ATOM 1356 C CA . GLY A 1 171 ? -16.555 -9.766 6.806 1.00 97.31 171 GLY A CA 1
ATOM 1357 C C . GLY A 1 171 ? -15.504 -8.723 6.436 1.00 97.31 171 GLY A C 1
ATOM 1358 O O . GLY A 1 171 ? -15.855 -7.587 6.109 1.00 97.31 171 GLY A O 1
ATOM 1359 N N . ALA A 1 172 ? -14.229 -9.124 6.380 1.00 97.81 172 ALA A N 1
ATOM 1360 C CA . ALA A 1 172 ? -13.151 -8.246 5.929 1.00 97.81 172 ALA A CA 1
ATOM 1361 C C . ALA A 1 172 ? -13.348 -7.790 4.470 1.00 97.81 172 ALA A C 1
ATOM 1363 O O . ALA A 1 172 ? -13.143 -6.618 4.154 1.00 97.81 172 ALA A O 1
ATOM 1364 N N . ALA A 1 173 ? -13.779 -8.688 3.580 1.00 97.25 173 ALA A N 1
ATOM 1365 C CA . ALA A 1 173 ? -14.047 -8.392 2.173 1.00 97.25 173 ALA A CA 1
ATOM 1366 C C . ALA A 1 173 ? -15.281 -7.503 1.974 1.00 97.25 173 ALA A C 1
ATOM 1368 O O . ALA A 1 173 ? -15.259 -6.612 1.121 1.00 97.25 173 ALA A O 1
ATOM 1369 N N . GLY A 1 174 ? -16.334 -7.704 2.768 1.00 98.00 174 GLY A N 1
ATOM 1370 C CA . GLY A 1 174 ? -17.516 -6.844 2.781 1.00 98.00 174 GLY A CA 1
ATOM 1371 C C . GLY A 1 174 ? -17.158 -5.411 3.167 1.00 98.00 174 GLY A C 1
ATOM 1372 O O . GLY A 1 174 ? -17.502 -4.469 2.449 1.00 98.00 174 GLY A O 1
ATOM 1373 N N . GLU A 1 175 ? -16.377 -5.247 4.237 1.00 98.00 175 GLU A N 1
ATOM 1374 C CA . GLU A 1 175 ? -15.899 -3.931 4.660 1.00 98.00 175 GLU A CA 1
ATOM 1375 C C . GLU A 1 175 ? -14.943 -3.304 3.633 1.00 98.00 175 GLU A C 1
ATOM 1377 O O . GLU A 1 175 ? -15.083 -2.126 3.296 1.00 98.00 175 GLU A O 1
ATOM 1382 N N . ALA A 1 176 ? -14.023 -4.087 3.061 1.00 97.44 176 ALA A N 1
ATOM 1383 C CA . ALA A 1 176 ? -13.162 -3.638 1.966 1.00 97.44 176 ALA A CA 1
ATOM 1384 C C . ALA A 1 176 ? -13.983 -3.103 0.778 1.00 97.44 176 ALA A C 1
ATOM 1386 O O . ALA A 1 176 ? -13.646 -2.072 0.194 1.00 97.44 176 ALA A O 1
ATOM 1387 N N . GLY A 1 177 ? -15.081 -3.782 0.427 1.00 96.88 177 GLY A N 1
ATOM 1388 C CA . GLY A 1 177 ? -16.016 -3.354 -0.613 1.00 96.88 177 GLY A CA 1
ATOM 1389 C C . GLY A 1 177 ? -16.653 -1.998 -0.307 1.00 96.88 177 GLY A C 1
ATOM 1390 O O . GLY A 1 177 ? -16.586 -1.096 -1.142 1.00 96.88 177 GLY A O 1
ATOM 1391 N N . ARG A 1 178 ? -17.182 -1.831 0.911 1.00 97.44 178 ARG A N 1
ATOM 1392 C CA . ARG A 1 178 ? -17.787 -0.577 1.388 1.00 97.44 178 ARG A CA 1
ATOM 1393 C C . ARG A 1 178 ? -16.792 0.586 1.389 1.00 97.44 178 ARG A C 1
ATOM 1395 O O . ARG A 1 178 ? -17.124 1.704 1.003 1.00 97.44 178 ARG A O 1
ATOM 1402 N N . LEU A 1 179 ? -15.556 0.343 1.821 1.00 96.81 179 LEU A N 1
ATOM 1403 C CA . LEU A 1 179 ? -14.498 1.357 1.838 1.00 96.81 179 LEU A CA 1
ATOM 1404 C C . LEU A 1 179 ? -14.027 1.725 0.426 1.00 96.81 179 LEU A C 1
ATOM 1406 O O . LEU A 1 179 ? -13.760 2.897 0.144 1.00 96.81 179 LEU A O 1
ATOM 1410 N N . ARG A 1 180 ? -14.003 0.760 -0.495 1.00 95.12 180 ARG A N 1
ATOM 1411 C CA . ARG A 1 180 ? -13.669 0.999 -1.902 1.00 95.12 180 ARG A CA 1
ATOM 1412 C C . ARG A 1 180 ? -14.651 1.948 -2.586 1.00 95.12 180 ARG A C 1
ATOM 1414 O O . ARG A 1 180 ? -14.215 2.771 -3.386 1.00 95.12 180 ARG A O 1
ATOM 1421 N N . GLU A 1 181 ? -15.940 1.889 -2.255 1.00 93.69 181 GLU A N 1
ATOM 1422 C CA . GLU A 1 181 ? -16.949 2.845 -2.751 1.00 93.69 181 GLU A CA 1
ATOM 1423 C C . GLU A 1 181 ? -16.657 4.287 -2.308 1.00 93.69 181 GLU A C 1
ATOM 1425 O O . GLU A 1 181 ? -16.973 5.234 -3.022 1.00 93.69 181 GLU A O 1
ATOM 1430 N N . LYS A 1 182 ? -15.961 4.455 -1.177 1.00 93.56 182 LYS A N 1
ATOM 1431 C CA . LYS A 1 182 ? -15.462 5.745 -0.675 1.00 93.56 182 LYS A CA 1
ATOM 1432 C C . LYS A 1 182 ? -14.074 6.115 -1.216 1.00 93.56 182 LYS A C 1
ATOM 1434 O O . LYS A 1 182 ? -13.465 7.081 -0.762 1.00 93.56 182 LYS A O 1
ATOM 1439 N N . GLY A 1 183 ? -13.536 5.345 -2.163 1.00 91.56 183 GLY A N 1
ATOM 1440 C CA . GLY A 1 183 ? -12.218 5.585 -2.751 1.00 91.56 183 GLY A CA 1
ATOM 1441 C C . GLY A 1 183 ? -11.041 5.250 -1.827 1.00 91.56 183 GLY A C 1
ATOM 1442 O O . GLY A 1 183 ? -9.949 5.800 -2.018 1.00 91.56 183 GLY A O 1
ATOM 1443 N N . VAL A 1 184 ? -11.253 4.377 -0.836 1.00 94.56 184 VAL A N 1
ATOM 1444 C CA . VAL A 1 184 ? -10.204 3.832 0.037 1.00 94.56 184 VAL A CA 1
ATOM 1445 C C . VAL A 1 184 ? -9.714 2.502 -0.540 1.00 94.56 184 VAL A C 1
ATOM 1447 O O . VAL A 1 184 ? -10.505 1.596 -0.794 1.00 94.56 184 VAL A O 1
ATOM 1450 N N . VAL A 1 185 ? -8.403 2.380 -0.761 1.00 94.88 185 VAL A N 1
ATOM 1451 C CA . VAL A 1 185 ? -7.785 1.138 -1.252 1.00 94.88 185 VAL A CA 1
ATOM 1452 C C . VAL A 1 185 ? -7.283 0.330 -0.074 1.00 94.88 185 VAL A C 1
ATOM 1454 O O . VAL A 1 185 ? -6.362 0.751 0.619 1.00 94.88 185 VAL A O 1
ATOM 1457 N N . THR A 1 186 ? -7.862 -0.848 0.113 1.00 97.69 186 THR A N 1
ATOM 1458 C CA . THR A 1 186 ? -7.513 -1.751 1.206 1.00 97.69 186 THR A CA 1
ATOM 1459 C C . THR A 1 186 ? -7.009 -3.090 0.692 1.00 97.69 186 THR A C 1
ATOM 1461 O O . THR A 1 186 ? -7.311 -3.500 -0.430 1.00 97.69 186 THR A O 1
ATOM 1464 N N . TYR A 1 187 ? -6.300 -3.814 1.546 1.00 97.62 187 TYR A N 1
ATOM 1465 C CA . TYR A 1 187 ? -5.976 -5.220 1.348 1.00 97.62 187 TYR A CA 1
ATOM 1466 C C . TYR A 1 187 ? -6.225 -6.004 2.633 1.00 97.62 187 TYR A C 1
ATOM 1468 O O . TYR A 1 187 ? -6.194 -5.449 3.731 1.00 97.62 187 TYR A O 1
ATOM 1476 N N . ILE A 1 188 ? -6.500 -7.296 2.479 1.00 97.00 188 ILE A N 1
ATOM 1477 C CA . ILE A 1 188 ? -6.759 -8.201 3.597 1.00 97.00 188 ILE A CA 1
ATOM 1478 C C . ILE A 1 188 ? -5.498 -9.016 3.848 1.00 97.00 188 ILE A C 1
ATOM 1480 O O . ILE A 1 188 ? -4.897 -9.549 2.913 1.00 97.00 188 ILE A O 1
ATOM 1484 N N . MET A 1 189 ? -5.099 -9.102 5.111 1.00 95.44 189 MET A N 1
ATOM 1485 C CA . MET A 1 189 ? -4.009 -9.954 5.568 1.00 95.44 189 MET A CA 1
ATOM 1486 C C . MET A 1 189 ? -4.555 -10.967 6.569 1.00 95.44 189 MET A C 1
ATOM 1488 O O . MET A 1 189 ? -5.174 -10.586 7.562 1.00 95.44 189 MET A O 1
ATOM 1492 N N . ARG A 1 190 ? -4.319 -12.254 6.307 1.00 94.06 190 ARG A N 1
ATOM 1493 C CA . ARG A 1 190 ? -4.627 -13.341 7.238 1.00 94.06 190 ARG A CA 1
ATOM 1494 C C . ARG A 1 190 ? -3.451 -13.509 8.198 1.00 94.06 190 ARG A C 1
ATOM 1496 O O . ARG A 1 190 ? -2.354 -13.814 7.751 1.00 94.06 190 ARG A O 1
ATOM 1503 N N . GLU A 1 191 ? -3.682 -13.293 9.487 1.00 91.31 191 GLU A N 1
ATOM 1504 C CA . GLU A 1 191 ? -2.658 -13.448 10.540 1.00 91.31 191 GLU A CA 1
ATOM 1505 C C . GLU A 1 191 ? -2.736 -14.817 11.220 1.00 91.31 191 GLU A C 1
ATOM 1507 O O . GLU A 1 191 ? -1.734 -15.367 11.663 1.00 91.31 191 GLU A O 1
ATOM 1512 N N . ALA A 1 192 ? -3.949 -15.354 11.326 1.00 88.88 192 ALA A N 1
ATOM 1513 C CA . ALA A 1 192 ? -4.253 -16.657 11.900 1.00 88.88 192 ALA A CA 1
ATOM 1514 C C . ALA A 1 192 ? -5.515 -17.209 11.227 1.00 88.88 192 ALA A C 1
ATOM 1516 O O . ALA A 1 192 ? -6.122 -16.537 10.388 1.00 88.88 192 ALA A O 1
ATOM 1517 N N . ASP A 1 193 ? -5.938 -18.419 11.599 1.00 87.19 193 ASP A N 1
ATOM 1518 C CA . ASP A 1 193 ? -7.050 -19.081 10.916 1.00 87.19 193 ASP A CA 1
ATOM 1519 C C . ASP A 1 193 ? -8.351 -18.272 10.913 1.00 87.19 193 ASP A C 1
ATOM 1521 O O . ASP A 1 193 ? -9.053 -18.266 9.902 1.00 87.19 193 ASP A O 1
ATOM 1525 N N . SER A 1 194 ? -8.607 -17.542 11.999 1.00 89.94 194 SER A N 1
ATOM 1526 C CA . SER A 1 194 ? -9.800 -16.726 12.239 1.00 89.94 194 SER A CA 1
ATOM 1527 C C . SER A 1 194 ? -9.477 -15.246 12.473 1.00 89.94 194 SER A C 1
ATOM 1529 O O . SER A 1 194 ? -10.202 -14.550 13.181 1.00 89.94 194 SER A O 1
ATOM 1531 N N . VAL A 1 195 ? -8.352 -14.752 11.943 1.00 94.75 195 VAL A N 1
ATOM 1532 C CA . VAL A 1 195 ? -7.945 -13.350 12.120 1.00 94.75 195 VAL A CA 1
ATOM 1533 C C . VAL A 1 195 ? -7.552 -12.745 10.786 1.00 94.75 195 VAL A C 1
ATOM 1535 O O . VAL A 1 195 ? -6.497 -13.049 10.224 1.00 94.75 195 VAL A O 1
ATOM 1538 N N . PHE A 1 196 ? -8.395 -11.829 10.323 1.00 96.06 196 PHE A N 1
ATOM 1539 C CA . PHE A 1 196 ? -8.237 -11.107 9.072 1.00 96.06 196 PHE A CA 1
ATOM 1540 C C . PHE A 1 196 ? -8.147 -9.617 9.364 1.00 96.06 196 PHE A C 1
ATOM 1542 O O . PHE A 1 196 ? -9.073 -9.014 9.901 1.00 96.06 196 PHE A O 1
ATOM 1549 N N . ARG A 1 197 ? -7.023 -9.004 9.016 1.00 96.81 197 ARG A N 1
ATOM 1550 C CA . ARG A 1 197 ? -6.822 -7.564 9.168 1.00 96.81 197 ARG A CA 1
ATOM 1551 C C . ARG A 1 197 ? -7.135 -6.863 7.866 1.00 96.81 197 ARG A C 1
ATOM 1553 O O . ARG A 1 197 ? -6.651 -7.277 6.813 1.00 96.81 197 ARG A O 1
ATOM 1560 N N . LEU A 1 198 ? -7.884 -5.774 7.957 1.00 98.00 198 LEU A N 1
ATOM 1561 C CA . LEU A 1 198 ? -8.122 -4.873 6.842 1.00 98.00 198 LEU A CA 1
ATOM 1562 C C . LEU A 1 198 ? -7.136 -3.712 6.923 1.00 98.00 198 LEU A C 1
ATOM 1564 O O . LEU A 1 198 ? -7.176 -2.916 7.861 1.00 98.00 198 LEU A O 1
ATOM 1568 N N . LEU A 1 199 ? -6.228 -3.643 5.956 1.00 98.38 199 LEU A N 1
ATOM 1569 C CA . LEU A 1 199 ? -5.052 -2.780 5.984 1.00 98.38 199 LEU A CA 1
ATOM 1570 C C . LEU A 1 199 ? -5.034 -1.814 4.794 1.00 98.38 199 LEU A C 1
ATOM 1572 O O . LEU A 1 199 ? -5.641 -2.081 3.756 1.00 98.38 199 LEU A O 1
ATOM 1576 N N . SER A 1 200 ? -4.294 -0.713 4.925 1.00 98.31 200 SER A N 1
ATOM 1577 C CA . SER A 1 200 ? -4.052 0.267 3.866 1.00 98.31 200 SER A CA 1
ATOM 1578 C C . SER A 1 200 ? -2.614 0.788 3.900 1.00 98.31 200 SER A C 1
ATOM 1580 O O . SER A 1 200 ? -2.109 1.213 4.943 1.00 98.31 200 SER A O 1
ATOM 1582 N N . GLY A 1 201 ? -1.979 0.803 2.725 1.00 98.00 201 GLY A N 1
ATOM 1583 C CA . GLY A 1 201 ? -0.615 1.289 2.518 1.00 98.00 201 GLY A CA 1
ATOM 1584 C C . GLY A 1 201 ? 0.469 0.505 3.266 1.00 98.00 201 GLY A C 1
ATOM 1585 O O . GLY A 1 201 ? 0.197 -0.393 4.074 1.00 98.00 201 GLY A O 1
ATOM 1586 N N . ALA A 1 202 ? 1.719 0.872 2.994 1.00 98.31 202 ALA A N 1
ATOM 1587 C CA . ALA A 1 202 ? 2.886 0.398 3.722 1.00 98.31 202 ALA A CA 1
ATOM 1588 C C . ALA A 1 202 ? 3.914 1.527 3.900 1.00 98.31 202 ALA A C 1
ATOM 1590 O O . ALA A 1 202 ? 4.338 2.160 2.938 1.00 98.31 202 ALA A O 1
ATOM 1591 N N . TYR A 1 203 ? 4.329 1.776 5.140 1.00 98.31 203 TYR A N 1
ATOM 1592 C CA . TYR A 1 203 ? 5.045 2.984 5.539 1.00 98.31 203 TYR A CA 1
ATOM 1593 C C . TYR A 1 203 ? 6.354 2.674 6.275 1.00 98.31 203 TYR A C 1
ATOM 1595 O O . TYR A 1 203 ? 6.391 1.748 7.094 1.00 98.31 203 TYR A O 1
ATOM 1603 N N . PRO A 1 204 ? 7.429 3.453 6.045 1.00 97.06 204 PRO A N 1
ATOM 1604 C CA . PRO A 1 204 ? 8.674 3.328 6.807 1.00 97.06 204 PRO A CA 1
ATOM 1605 C C . PRO A 1 204 ? 8.497 3.717 8.281 1.00 97.06 204 PRO A C 1
ATOM 1607 O O . PRO A 1 204 ? 9.147 3.143 9.151 1.00 97.06 204 PRO A O 1
ATOM 1610 N N . GLY A 1 205 ? 7.582 4.643 8.581 1.00 96.50 205 GLY A N 1
ATOM 1611 C CA . GLY A 1 205 ? 7.302 5.096 9.941 1.00 96.50 205 GLY A CA 1
ATOM 1612 C C . GLY A 1 205 ? 5.894 5.659 10.114 1.00 96.50 205 GLY A C 1
ATOM 1613 O O . GLY A 1 205 ? 5.159 5.869 9.149 1.00 96.50 205 GLY A O 1
ATOM 1614 N N . GLN A 1 206 ? 5.527 5.950 11.362 1.00 95.06 206 GLN A N 1
ATOM 1615 C CA . GLN A 1 206 ? 4.214 6.518 11.684 1.00 95.06 206 GLN A CA 1
ATOM 1616 C C . GLN A 1 206 ? 4.010 7.895 11.034 1.00 95.06 206 GLN A C 1
ATOM 1618 O O . GLN A 1 206 ? 2.976 8.129 10.418 1.00 95.06 206 GLN A O 1
ATOM 1623 N N . LYS A 1 207 ? 5.028 8.771 11.072 1.00 95.50 207 LYS A N 1
ATOM 1624 C CA . LYS A 1 207 ? 4.968 10.115 10.467 1.00 95.50 207 LYS A CA 1
ATOM 1625 C C . LYS A 1 207 ? 4.631 10.071 8.973 1.00 95.50 207 LYS A C 1
ATOM 1627 O O . LYS A 1 207 ? 3.786 10.826 8.516 1.00 95.50 207 LYS A O 1
ATOM 1632 N N . SER A 1 208 ? 5.228 9.143 8.220 1.00 96.06 208 SER A N 1
ATOM 1633 C CA . SER A 1 208 ? 4.952 9.000 6.781 1.00 96.06 208 SER A CA 1
ATOM 1634 C C . SER A 1 208 ? 3.529 8.532 6.458 1.00 96.06 208 SER A C 1
ATOM 1636 O O . SER A 1 208 ? 3.085 8.709 5.329 1.00 96.06 208 SER A O 1
ATOM 1638 N N . ALA A 1 209 ? 2.818 7.944 7.427 1.00 97.12 209 ALA A N 1
ATOM 1639 C CA . ALA A 1 209 ? 1.420 7.551 7.272 1.00 97.12 209 ALA A CA 1
ATOM 1640 C C . ALA A 1 209 ? 0.439 8.712 7.519 1.00 97.12 209 ALA A C 1
ATOM 1642 O O . ALA A 1 209 ? -0.729 8.587 7.156 1.00 97.12 209 ALA A O 1
ATOM 1643 N N . GLY A 1 210 ? 0.902 9.830 8.097 1.00 96.19 210 GLY A N 1
ATOM 1644 C CA . GLY A 1 210 ? 0.080 10.980 8.497 1.00 96.19 210 GLY A CA 1
ATOM 1645 C C . GLY A 1 210 ? -0.896 11.462 7.418 1.00 96.19 210 GLY A C 1
ATOM 1646 O O . GLY A 1 210 ? -2.099 11.426 7.662 1.00 96.19 210 GLY A O 1
ATOM 1647 N N . PRO A 1 211 ? -0.435 11.766 6.188 1.00 96.31 211 PRO A N 1
ATOM 1648 C CA . PRO A 1 211 ? -1.318 12.259 5.128 1.00 96.31 211 PRO A CA 1
ATOM 1649 C C . PRO A 1 211 ? -2.442 11.295 4.726 1.00 96.31 211 PRO A C 1
ATOM 1651 O O . PRO A 1 211 ? -3.463 11.723 4.194 1.00 96.31 211 PRO A O 1
ATOM 1654 N N . ALA A 1 212 ? -2.251 9.984 4.896 1.00 97.00 212 ALA A N 1
ATOM 1655 C CA . ALA A 1 212 ? -3.295 8.991 4.641 1.00 97.00 212 ALA A CA 1
ATOM 1656 C C . ALA A 1 212 ? -4.197 8.791 5.865 1.00 97.00 212 ALA A C 1
ATOM 1658 O O . ALA A 1 212 ? -5.393 8.555 5.721 1.00 97.00 212 ALA A O 1
ATOM 1659 N N . LEU A 1 213 ? -3.630 8.904 7.068 1.00 96.75 213 LEU A N 1
ATOM 1660 C CA . LEU A 1 213 ? -4.371 8.842 8.321 1.00 96.75 213 LEU A CA 1
ATOM 1661 C C . LEU A 1 213 ? -5.404 9.973 8.402 1.00 96.75 213 LEU A C 1
ATOM 1663 O O . LEU A 1 213 ? -6.560 9.714 8.725 1.00 96.75 213 LEU A O 1
ATOM 1667 N N . GLU A 1 214 ? -5.001 11.193 8.047 1.00 96.56 214 GLU A N 1
ATOM 1668 C CA . GLU A 1 214 ? -5.869 12.374 7.985 1.00 96.56 214 GLU A CA 1
ATOM 1669 C C . GLU A 1 214 ? -7.045 12.170 7.021 1.00 96.56 214 GLU A C 1
ATOM 1671 O O . GLU A 1 214 ? -8.191 12.408 7.404 1.00 96.56 214 GLU A O 1
ATOM 1676 N N . ASP A 1 215 ? -6.791 11.636 5.818 1.00 96.25 215 ASP A N 1
ATOM 1677 C CA . ASP A 1 215 ? -7.850 11.304 4.854 1.00 96.25 215 ASP A CA 1
ATOM 1678 C C . ASP A 1 215 ? -8.876 10.329 5.458 1.00 96.25 215 ASP A C 1
ATOM 1680 O O . ASP A 1 215 ? -10.080 10.478 5.260 1.00 96.25 215 ASP A O 1
ATOM 1684 N N . PHE A 1 216 ? -8.420 9.314 6.197 1.00 97.44 216 PHE A N 1
ATOM 1685 C CA . PHE A 1 216 ? -9.313 8.321 6.797 1.00 97.44 216 PHE A CA 1
ATOM 1686 C C . PHE A 1 216 ? -10.111 8.875 7.974 1.00 97.44 216 PHE A C 1
ATOM 1688 O O . PHE A 1 216 ? -11.299 8.570 8.091 1.00 97.44 216 PHE A O 1
ATOM 1695 N N . VAL A 1 217 ? -9.504 9.720 8.808 1.00 97.31 217 VAL A N 1
ATOM 1696 C CA . VAL A 1 217 ? -10.216 10.427 9.882 1.00 97.31 217 VAL A CA 1
ATOM 1697 C C . VAL A 1 217 ? -11.276 11.361 9.296 1.00 97.31 217 VAL A C 1
ATOM 1699 O O . VAL A 1 217 ? -12.415 11.352 9.760 1.00 97.31 217 VAL A O 1
ATOM 1702 N N . ALA A 1 218 ? -10.959 12.093 8.223 1.00 97.06 218 ALA A N 1
ATOM 1703 C CA . ALA A 1 218 ? -11.916 12.955 7.524 1.00 97.06 218 ALA A CA 1
ATOM 1704 C C . ALA A 1 218 ? -13.102 12.176 6.917 1.00 97.06 218 ALA A C 1
ATOM 1706 O O . ALA A 1 218 ? -14.194 12.718 6.765 1.00 97.06 218 ALA A O 1
ATOM 1707 N N . LEU A 1 219 ? -12.918 10.886 6.616 1.00 96.38 219 LEU A N 1
ATOM 1708 C CA . LEU A 1 219 ? -13.982 9.971 6.184 1.00 96.38 219 LEU A CA 1
ATOM 1709 C C . LEU A 1 219 ? -14.798 9.369 7.347 1.00 96.38 219 LEU A C 1
ATOM 1711 O O . LEU A 1 219 ? -15.660 8.513 7.108 1.00 96.38 219 LEU A O 1
ATOM 1715 N N . GLY A 1 220 ? -14.532 9.787 8.589 1.00 96.81 220 GLY A N 1
ATOM 1716 C CA . GLY A 1 220 ? -15.186 9.286 9.798 1.00 96.81 220 GLY A CA 1
ATOM 1717 C C . GLY A 1 220 ? -14.751 7.873 10.193 1.00 96.81 220 GLY A C 1
ATOM 1718 O O . GLY A 1 220 ? -15.506 7.161 10.853 1.00 96.81 220 GLY A O 1
ATOM 1719 N N . LEU A 1 221 ? -13.574 7.428 9.744 1.00 96.50 221 LEU A N 1
ATOM 1720 C CA . LEU A 1 221 ? -13.002 6.140 10.134 1.00 96.50 221 LEU A CA 1
ATOM 1721 C C . LEU A 1 221 ? -12.189 6.287 11.427 1.00 96.50 221 LEU A C 1
ATOM 1723 O O . LEU A 1 221 ? -11.771 7.382 11.796 1.00 96.50 221 LEU A O 1
ATOM 1727 N N . GLN A 1 222 ? -11.918 5.160 12.087 1.00 96.44 222 GLN A N 1
ATOM 1728 C CA . GLN A 1 222 ? -11.064 5.086 13.278 1.00 96.44 222 GLN A CA 1
ATOM 1729 C C . GLN A 1 222 ? -9.775 4.312 12.953 1.00 96.44 222 GLN A C 1
ATOM 1731 O O . GLN A 1 222 ? -9.603 3.178 13.404 1.00 96.44 222 GLN A O 1
ATOM 1736 N N . PRO A 1 223 ? -8.892 4.862 12.098 1.00 97.44 223 PRO A N 1
ATOM 1737 C CA . PRO A 1 223 ? -7.695 4.161 11.664 1.00 97.44 223 PRO A CA 1
ATOM 1738 C C . PRO A 1 223 ? -6.684 4.010 12.805 1.00 97.44 223 PRO A C 1
ATOM 1740 O O . PRO A 1 223 ? -6.512 4.903 13.635 1.00 97.44 223 PRO A O 1
ATOM 1743 N N . LYS A 1 224 ? -5.932 2.908 12.792 1.00 97.31 224 LYS A N 1
ATOM 1744 C CA . LYS A 1 224 ? -4.836 2.660 13.732 1.00 97.31 224 LYS A CA 1
ATOM 1745 C C . LYS A 1 224 ? -3.548 2.361 12.985 1.00 97.31 224 LYS A C 1
ATOM 1747 O O . LYS A 1 224 ? -3.511 1.485 12.129 1.00 97.31 224 LYS A O 1
ATOM 1752 N N . ILE A 1 225 ? -2.452 3.025 13.346 1.00 97.31 225 ILE A N 1
ATOM 1753 C CA . ILE A 1 225 ? -1.142 2.634 12.818 1.00 97.31 225 ILE A CA 1
ATOM 1754 C C . ILE A 1 225 ? -0.668 1.378 13.547 1.00 97.31 225 ILE A C 1
ATOM 1756 O O . ILE A 1 225 ? -0.617 1.330 14.777 1.00 97.31 225 ILE A O 1
ATOM 1760 N N . ALA A 1 226 ? -0.292 0.359 12.783 1.00 96.19 226 ALA A N 1
ATOM 1761 C CA . ALA A 1 226 ? 0.174 -0.913 13.310 1.00 96.19 226 ALA A CA 1
ATOM 1762 C C . ALA A 1 226 ? 1.341 -1.450 12.480 1.00 96.19 226 ALA A C 1
ATOM 1764 O O . ALA A 1 226 ? 1.577 -1.016 11.353 1.00 96.19 226 ALA A O 1
ATOM 1765 N N . LYS A 1 227 ? 2.076 -2.417 13.035 1.00 95.56 227 LYS A N 1
ATOM 1766 C CA . LYS A 1 227 ? 3.047 -3.176 12.248 1.00 95.56 227 LYS A CA 1
ATOM 1767 C C . LYS A 1 227 ? 2.317 -4.193 11.376 1.00 95.56 227 LYS A C 1
ATOM 1769 O O . LYS A 1 227 ? 1.354 -4.831 11.824 1.00 95.56 227 LYS A O 1
ATOM 1774 N N . ARG A 1 228 ? 2.770 -4.318 10.137 1.00 92.56 228 ARG A N 1
ATOM 1775 C CA . ARG A 1 228 ? 2.261 -5.304 9.191 1.00 92.56 228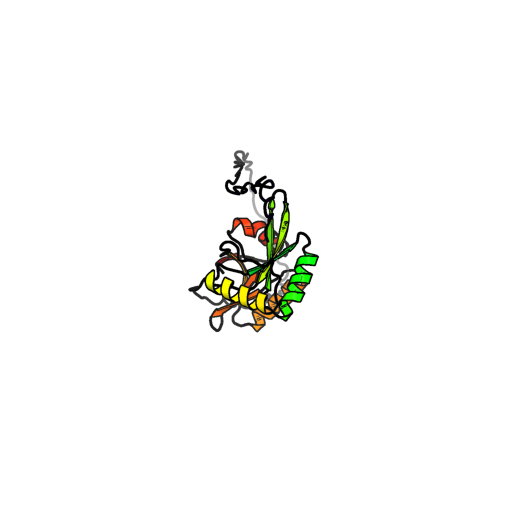 ARG A CA 1
ATOM 1776 C C . ARG A 1 228 ? 3.115 -6.543 9.135 1.00 92.56 228 ARG A C 1
ATOM 1778 O O . ARG A 1 228 ? 4.230 -6.587 9.694 1.00 92.56 228 ARG A O 1
#

Foldseek 3Di:
DDDDDDDDDDDPPDPPPPPPPPDDDDDDPPDPPPDDDDDDDDDDDDDDDDDDDDDDPPPDPPPDPPPDFDDDDFDAFFFKWKWFDKDPDLVVLVVVCVVLVVPAPPWAWAWFQPDVVGIMIITIGDGHRDPVVNVVVVVVCVVVVSGDPPIDMDDTQFKWKWQGKFQDPVVLVVVCVVVVVVVATWHWDDRDPRIITTTHHTGNDPVRCVVVVVVQVVVVTDIDMDTD

Secondary structure (DSSP, 8-state):
------------------------------------PPP----------------------------PPPP--------EEEEEEEES-HHHHHHHHHHHTTT-SSEEEEEEE-GGG-EEEEEEEEEESSHHHHHHHHHHHHHTTSS-TT-B--S---EEEEEEEESSHHHHHHHHHHHHHTT---EEEEEETTEEEEEEEEESSHHHHHHHHHHHHHTT---EEEE-

Sequence (228 aa):
MRRLSLLVAWFCLVSMPVWADYGLSNVVEEQIDRSQLPGESLPVPPDEMTPVAPVHDQAQPVKKPEESAPQYKKTEFYPYTIHISSWQSKKDALNHQKRQSRDLKPVFITKIDLGATGIWYRVDYGNFTSKGAATARMNDLMARGVIDAESFIGSAVPYTIELGVFRDEQGAAGEAGRLREKGVVTYIMREADSVFRLLSGAYPGQKSAGPALEDFVALGLQPKIAKR

Radius of gyration: 27.46 Å; Cα contacts (8 Å, |Δi|>4): 316; chains: 1; bounding box: 93×54×88 Å

Solvent-accessible surface area (backbone atoms only — not comparable to full-atom values): 14360 Å² total; per-residue (Å²): 138,89,88,82,91,87,89,81,89,88,85,85,79,80,80,72,78,76,77,79,76,89,72,80,85,83,79,81,82,80,79,80,81,86,83,83,84,84,88,83,87,84,84,88,87,84,88,86,83,87,85,91,80,81,88,71,87,70,74,71,78,76,75,72,78,80,73,77,67,84,88,79,80,90,87,75,54,29,28,29,45,37,39,61,49,76,28,70,48,67,67,58,35,51,55,48,39,59,59,50,46,74,85,39,79,54,45,39,44,26,56,38,73,63,65,94,79,37,56,36,27,33,30,34,34,53,76,21,69,39,66,66,62,41,49,56,52,49,51,54,35,40,77,70,66,76,44,62,89,83,40,45,68,74,76,64,22,36,25,26,36,34,71,48,69,27,63,42,66,66,62,37,50,51,50,45,52,59,39,40,77,73,74,44,60,56,43,79,45,76,82,50,99,53,35,23,35,31,32,33,40,62,19,71,41,74,76,57,37,43,77,46,51,53,55,39,44,75,70,73,48,81,69,39,83,41,78,61

Nearest PDB structures (foldseek):
  6i05-assembly1_A  TM=7.422E-01  e=1.609E-02  Pseudomonas aeruginosa
  2f1f-assembly1_A  TM=2.248E-01  e=8.729E-03  Escherichia coli
  6u9d-assembly1_O  TM=2.778E-01  e=2.743E-01  Saccharomyces cerevisiae
  2zho-assembly2_C  TM=2.962E-01  e=4.782E-01  Thermus thermophilus
  7qri-assembly1_B  TM=2.383E-01  e=1.375E+00  Homo sapiens

Mean predicted aligned e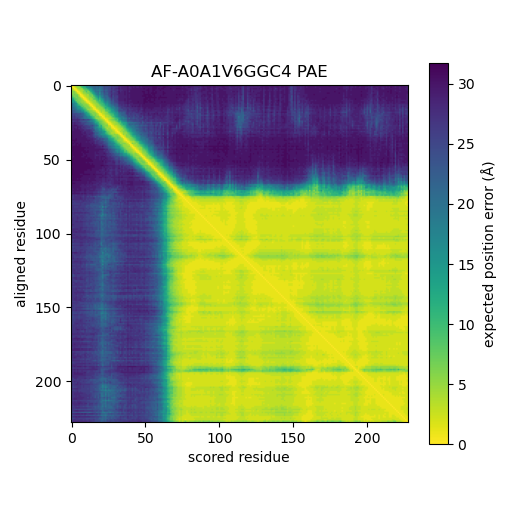rror: 14.17 Å

pLDDT: mean 82.4, std 21.22, range [40.78, 98.69]